Protein AF-A0A6N8AQ03-F1 (afdb_monomer)

Solvent-accessible surface area (backbone atoms only — not comparable to full-atom values): 11234 Å² total; per-residue (Å²): 142,76,75,70,61,64,56,52,57,50,51,53,49,54,55,54,59,72,69,53,71,72,88,75,61,75,57,69,67,59,53,50,53,51,51,53,56,61,75,54,58,80,73,76,74,78,80,76,86,70,88,82,83,80,88,80,78,96,75,85,86,90,82,94,86,88,87,86,83,72,89,84,82,79,84,90,80,90,76,80,73,66,59,76,70,56,54,51,55,52,48,54,56,47,24,55,52,45,45,52,50,52,52,52,50,51,50,55,49,52,55,59,50,71,75,49,72,68,90,57,45,50,75,85,49,48,65,62,50,48,52,44,53,52,48,45,52,51,45,52,54,46,34,72,76,39,34,83,50,67,64,49,58,57,50,42,52,50,46,54,52,51,46,54,50,54,51,49,52,30,24,53,73,67,68,63,75,130

Radius of gyration: 24.29 Å; Cα contacts (8 Å, |Δi|>4): 61; chains: 1; bounding box: 54×65×57 Å

Mean predicted aligned error: 19.31 Å

Structure (mmCIF, N/CA/C/O backbone):
data_AF-A0A6N8AQ03-F1
#
_entry.id   AF-A0A6N8AQ03-F1
#
loop_
_atom_site.group_PDB
_atom_site.id
_atom_site.type_symbol
_atom_site.label_atom_id
_atom_site.label_alt_id
_atom_site.label_comp_id
_atom_site.label_asym_id
_atom_site.label_entity_id
_atom_site.label_seq_id
_atom_site.pdbx_PDB_ins_code
_atom_site.Cartn_x
_atom_site.Cartn_y
_atom_site.Cartn_z
_atom_site.occupancy
_atom_site.B_iso_or_equiv
_atom_site.auth_seq_id
_atom_site.auth_comp_id
_atom_site.auth_asym_id
_atom_site.auth_atom_id
_atom_site.pdbx_PDB_model_num
ATOM 1 N N . MET A 1 1 ? 12.086 33.346 -7.124 1.00 45.97 1 MET A N 1
ATOM 2 C CA . MET A 1 1 ? 12.809 33.251 -8.409 1.00 45.97 1 MET A CA 1
ATOM 3 C C . MET A 1 1 ? 13.043 31.767 -8.717 1.00 45.97 1 MET A C 1
ATOM 5 O O . MET A 1 1 ? 14.128 31.290 -8.454 1.00 45.97 1 MET A O 1
ATOM 9 N N . ASN A 1 2 ? 12.015 31.007 -9.126 1.00 50.28 2 ASN A N 1
ATOM 10 C CA . ASN A 1 2 ? 12.145 29.570 -9.474 1.00 50.28 2 ASN A CA 1
ATOM 11 C C . ASN A 1 2 ? 11.056 29.070 -10.455 1.00 50.28 2 ASN A C 1
ATOM 13 O O . ASN A 1 2 ? 10.931 27.876 -10.678 1.00 50.28 2 ASN A O 1
ATOM 17 N N . GLU A 1 3 ? 10.260 29.964 -11.049 1.00 55.06 3 GLU A N 1
ATOM 18 C CA . GLU A 1 3 ? 9.141 29.583 -11.933 1.00 55.06 3 GLU A CA 1
ATOM 19 C C . GLU A 1 3 ? 9.586 29.258 -13.372 1.00 55.06 3 GLU A C 1
ATOM 21 O O . GLU A 1 3 ? 8.833 28.652 -14.117 1.00 55.06 3 GLU A O 1
ATOM 26 N N . HIS A 1 4 ? 10.818 29.607 -13.763 1.00 59.78 4 HIS A N 1
ATOM 27 C CA . HIS A 1 4 ? 11.282 29.484 -15.154 1.00 59.78 4 HIS A CA 1
ATOM 28 C C . HIS A 1 4 ? 11.791 28.079 -15.537 1.00 59.78 4 HIS A C 1
ATOM 30 O O . HIS A 1 4 ? 11.914 27.791 -16.725 1.00 59.78 4 HIS A O 1
ATOM 36 N N . ASP A 1 5 ? 12.088 27.217 -14.559 1.00 60.34 5 ASP A N 1
ATOM 37 C CA . ASP A 1 5 ? 12.657 25.874 -14.786 1.00 60.34 5 ASP A CA 1
ATOM 38 C C . ASP A 1 5 ? 11.574 24.870 -15.229 1.00 60.34 5 ASP A C 1
ATOM 40 O O . ASP A 1 5 ? 11.757 24.092 -16.161 1.00 60.34 5 ASP A O 1
ATOM 44 N N . SER A 1 6 ? 10.377 24.972 -14.638 1.00 64.06 6 SER A N 1
ATOM 45 C CA . SER A 1 6 ? 9.244 24.086 -14.939 1.00 64.06 6 SER A CA 1
ATOM 46 C C . SER A 1 6 ? 8.674 24.277 -16.349 1.00 64.06 6 SER A C 1
ATOM 48 O O . SER A 1 6 ? 8.201 23.311 -16.951 1.00 64.06 6 SER A O 1
ATOM 50 N N . ASP A 1 7 ? 8.737 25.499 -16.885 1.00 69.12 7 ASP A N 1
ATOM 51 C CA . ASP A 1 7 ? 8.277 25.798 -18.246 1.00 69.12 7 ASP A CA 1
ATOM 52 C C . ASP A 1 7 ? 9.213 25.186 -19.303 1.00 69.12 7 ASP A C 1
ATOM 54 O O . ASP A 1 7 ? 8.743 24.628 -20.296 1.00 69.12 7 ASP A O 1
ATOM 58 N N . HIS A 1 8 ? 10.529 25.197 -19.057 1.00 72.81 8 HIS A N 1
ATOM 59 C CA . HIS A 1 8 ? 11.513 24.609 -19.974 1.00 72.81 8 HIS A CA 1
ATOM 60 C C . HIS A 1 8 ? 11.379 23.081 -20.042 1.00 72.81 8 HIS A C 1
ATOM 62 O O . HIS A 1 8 ? 11.370 22.509 -21.134 1.00 72.81 8 HIS A O 1
ATOM 68 N N . ASP A 1 9 ? 11.173 22.423 -18.898 1.00 72.69 9 ASP A N 1
ATOM 69 C CA . ASP A 1 9 ? 10.922 20.979 -18.839 1.00 72.69 9 ASP A CA 1
ATOM 70 C C . ASP A 1 9 ? 9.642 20.577 -19.591 1.00 72.69 9 ASP A C 1
ATOM 72 O O . ASP A 1 9 ? 9.589 19.530 -20.251 1.00 72.69 9 ASP A O 1
ATOM 76 N N . HIS A 1 10 ? 8.595 21.407 -19.509 1.00 76.94 10 HIS A N 1
ATOM 77 C CA . HIS A 1 10 ? 7.338 21.169 -20.214 1.00 76.94 10 HIS A CA 1
ATOM 78 C C . HIS A 1 10 ? 7.508 21.273 -21.735 1.00 76.94 10 HIS A C 1
ATOM 80 O O . HIS A 1 10 ? 7.022 20.409 -22.477 1.00 76.94 10 HIS A O 1
ATOM 86 N N . ASP A 1 11 ? 8.237 22.286 -22.203 1.00 84.62 11 ASP A N 1
ATOM 87 C CA . ASP A 1 11 ? 8.499 22.509 -23.624 1.00 84.62 11 ASP A CA 1
ATOM 88 C C . ASP A 1 11 ? 9.396 21.423 -24.233 1.00 84.62 11 ASP A C 1
ATOM 90 O O . ASP A 1 11 ? 9.108 20.908 -25.325 1.00 84.62 11 ASP A O 1
ATOM 94 N N . ASP A 1 12 ? 10.428 20.994 -23.506 1.00 84.62 12 ASP A N 1
ATOM 95 C CA . ASP A 1 12 ? 11.309 19.901 -23.918 1.00 84.62 12 ASP A CA 1
ATOM 96 C C . ASP A 1 12 ? 10.561 18.565 -23.986 1.00 84.62 12 ASP A C 1
ATOM 98 O O . ASP A 1 12 ? 10.721 17.786 -24.939 1.00 84.62 12 ASP A O 1
ATOM 102 N N . LEU A 1 13 ? 9.666 18.314 -23.026 1.00 79.50 13 LEU A N 1
ATOM 103 C CA . LEU A 1 13 ? 8.779 17.156 -23.043 1.00 79.50 13 LEU A CA 1
ATOM 104 C C . LEU A 1 13 ? 7.827 17.201 -24.247 1.00 79.50 13 LEU A C 1
ATOM 106 O O . LEU A 1 13 ? 7.688 16.206 -24.966 1.00 79.50 13 LEU A O 1
ATOM 110 N N . ALA A 1 14 ? 7.211 18.351 -24.524 1.00 86.25 14 ALA A N 1
ATOM 111 C CA . ALA A 1 14 ? 6.324 18.533 -25.669 1.00 86.25 14 ALA A CA 1
ATOM 112 C C . ALA A 1 14 ? 7.063 18.356 -27.009 1.00 86.25 14 ALA A C 1
ATOM 114 O O . ALA A 1 14 ? 6.521 17.795 -27.971 1.00 86.25 14 ALA A O 1
ATOM 115 N N . ALA A 1 15 ? 8.321 18.791 -27.096 1.00 87.94 15 ALA A N 1
ATOM 116 C CA . ALA A 1 15 ? 9.179 18.553 -28.253 1.00 87.94 15 ALA A CA 1
ATOM 117 C C . ALA A 1 15 ? 9.522 17.062 -28.418 1.00 87.94 15 ALA A C 1
ATOM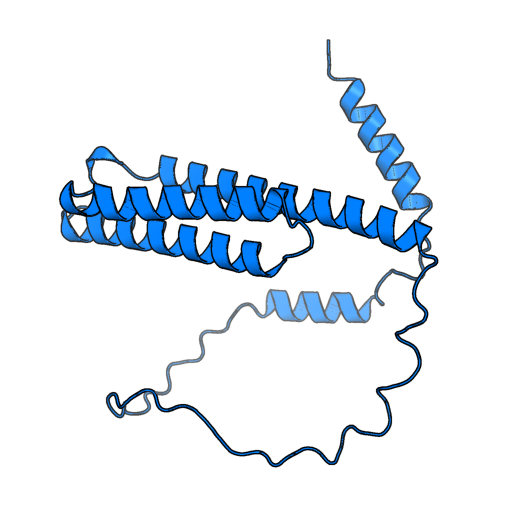 119 O O . ALA A 1 15 ? 9.489 16.537 -29.535 1.00 87.94 15 ALA A O 1
ATOM 120 N N . ARG A 1 16 ? 9.794 16.351 -27.315 1.00 82.00 16 ARG A N 1
ATOM 121 C CA . ARG A 1 16 ? 10.065 14.904 -27.305 1.00 82.00 16 ARG A CA 1
ATOM 122 C C . ARG A 1 16 ? 8.848 14.093 -27.753 1.00 82.00 16 ARG A C 1
ATOM 124 O O . ARG A 1 16 ? 8.998 13.174 -28.557 1.00 82.00 16 ARG A O 1
ATOM 131 N N . LEU A 1 17 ? 7.654 14.452 -27.278 1.00 83.75 17 LEU A N 1
ATOM 132 C CA . LEU A 1 17 ? 6.395 13.794 -27.641 1.00 83.75 17 LEU A CA 1
ATOM 133 C C . LEU A 1 17 ? 6.060 13.976 -29.125 1.00 83.75 17 LEU A C 1
ATOM 135 O O . LEU A 1 17 ? 5.659 13.015 -29.776 1.00 83.75 17 LEU A O 1
ATOM 139 N N . ARG A 1 18 ? 6.310 15.164 -29.694 1.00 80.81 18 ARG A N 1
ATOM 140 C CA . ARG A 1 18 ? 6.119 15.427 -31.134 1.00 80.81 18 ARG A CA 1
ATOM 141 C C . ARG A 1 18 ? 7.045 14.618 -32.046 1.00 80.81 18 ARG A C 1
ATOM 143 O O . ARG A 1 18 ? 6.735 14.452 -33.220 1.00 80.81 18 ARG A O 1
ATOM 150 N N . ARG A 1 19 ? 8.170 14.115 -31.528 1.00 82.31 19 ARG A N 1
ATOM 151 C CA . ARG A 1 19 ? 9.109 13.257 -32.273 1.00 82.31 19 ARG A CA 1
ATOM 152 C C . ARG A 1 19 ? 8.768 11.767 -32.195 1.00 82.31 19 ARG A C 1
ATOM 154 O O . ARG A 1 19 ? 9.428 10.973 -32.865 1.00 82.31 19 ARG A O 1
ATOM 161 N N . LEU A 1 20 ? 7.786 11.364 -31.383 1.00 82.62 20 LEU A N 1
ATOM 162 C CA . LEU A 1 20 ? 7.349 9.971 -31.343 1.00 82.62 20 LEU A CA 1
ATOM 163 C C . LEU A 1 20 ? 6.588 9.616 -32.633 1.00 82.62 20 LEU A C 1
ATOM 165 O O . LEU A 1 20 ? 5.784 10.414 -33.111 1.00 82.62 20 LEU A O 1
ATOM 169 N N . PRO A 1 21 ? 6.808 8.418 -33.198 1.00 71.75 21 PRO A N 1
ATOM 170 C CA . PRO A 1 21 ? 6.123 7.990 -34.409 1.00 71.75 21 PRO A CA 1
ATOM 171 C C . PRO A 1 21 ? 4.617 7.820 -34.168 1.00 71.75 21 PRO A C 1
ATOM 173 O O . PRO A 1 21 ? 4.192 7.127 -33.239 1.00 71.75 21 PRO A O 1
ATOM 176 N N . SER A 1 22 ? 3.815 8.408 -35.057 1.00 64.25 22 SER A N 1
ATOM 177 C CA . SER A 1 22 ? 2.344 8.391 -35.016 1.00 64.25 22 SER A CA 1
ATOM 178 C C . SER A 1 22 ? 1.724 7.001 -35.215 1.00 64.25 22 SER A C 1
ATOM 180 O O . SER A 1 22 ? 0.532 6.816 -34.988 1.00 64.25 22 SER A O 1
ATOM 182 N N . GLU A 1 23 ? 2.519 5.996 -35.587 1.00 61.28 23 GLU A N 1
ATOM 183 C CA . GLU A 1 23 ? 2.086 4.600 -35.779 1.00 61.28 23 GLU A CA 1
ATOM 184 C C . GLU A 1 23 ? 1.668 3.894 -34.477 1.00 61.28 23 GLU A C 1
ATOM 186 O O . GLU A 1 23 ? 1.171 2.771 -34.510 1.00 61.28 23 GLU A O 1
ATOM 191 N N . ARG A 1 24 ? 1.832 4.549 -33.321 1.00 60.47 24 ARG A N 1
ATOM 192 C CA . ARG A 1 24 ? 1.347 4.068 -32.017 1.00 60.47 24 ARG A CA 1
ATOM 193 C C . ARG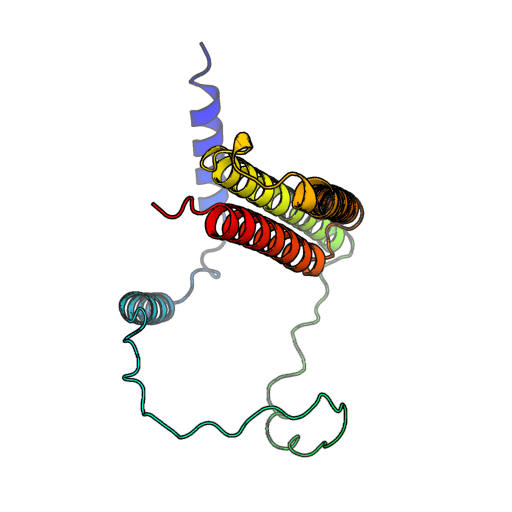 A 1 24 ? 0.058 4.735 -31.546 1.00 60.47 24 ARG A C 1
ATOM 195 O O . ARG A 1 24 ? -0.313 4.562 -30.387 1.00 60.47 24 ARG A O 1
ATOM 202 N N . VAL A 1 25 ? -0.623 5.502 -32.397 1.00 70.00 25 VAL A N 1
ATOM 203 C CA . VAL A 1 25 ? -1.935 6.050 -32.045 1.00 70.00 25 VAL A CA 1
ATOM 204 C C . VAL A 1 25 ? -2.991 4.967 -32.296 1.00 70.00 25 VAL A C 1
ATOM 206 O O . VAL A 1 25 ? -3.125 4.505 -33.431 1.00 70.00 25 VAL A O 1
ATOM 209 N N . PRO A 1 26 ? -3.740 4.524 -31.267 1.00 73.56 26 PRO A N 1
ATOM 210 C CA . PRO A 1 26 ? -4.826 3.579 -31.473 1.00 73.56 26 PRO A CA 1
ATOM 211 C C . PRO A 1 26 ? -5.857 4.180 -32.438 1.00 73.56 26 PRO A C 1
ATOM 213 O O . PRO A 1 26 ? -6.118 5.385 -32.369 1.00 73.56 26 PRO A O 1
ATOM 216 N N . PRO A 1 27 ? -6.482 3.375 -33.313 1.00 82.50 27 PRO A N 1
ATOM 217 C CA . PRO A 1 27 ? -7.507 3.878 -34.219 1.00 82.50 27 PRO A CA 1
ATOM 218 C C . PRO A 1 27 ? -8.643 4.539 -33.427 1.00 82.50 27 PRO A C 1
ATOM 220 O O . PRO A 1 27 ? -8.997 4.079 -32.341 1.00 82.50 27 PRO A O 1
ATOM 223 N N . ALA A 1 28 ? -9.253 5.592 -33.980 1.00 77.12 28 ALA A N 1
ATOM 224 C CA . ALA A 1 28 ? -10.314 6.356 -33.310 1.00 77.12 28 ALA A CA 1
ATOM 225 C C . ALA A 1 28 ? -11.465 5.468 -32.789 1.00 77.12 28 ALA A C 1
ATOM 227 O O . ALA A 1 28 ? -12.014 5.719 -31.718 1.00 77.12 28 ALA A O 1
ATOM 228 N N . ALA A 1 29 ? -11.769 4.374 -33.496 1.00 82.44 29 ALA A N 1
ATOM 229 C CA . ALA A 1 29 ? -12.758 3.380 -33.084 1.00 82.44 29 ALA A CA 1
ATOM 230 C C . ALA A 1 29 ? -12.413 2.674 -31.754 1.00 82.44 29 ALA A C 1
ATOM 232 O O . ALA A 1 29 ? -13.311 2.371 -30.970 1.00 82.44 29 ALA A O 1
ATOM 233 N N . ALA A 1 30 ? -11.128 2.443 -31.460 1.00 83.94 30 ALA A N 1
ATOM 234 C CA . ALA A 1 30 ? -10.700 1.859 -30.187 1.00 83.94 30 ALA A CA 1
ATOM 235 C C . ALA A 1 30 ? -10.985 2.815 -29.020 1.00 83.94 30 ALA A C 1
ATOM 237 O O . ALA A 1 30 ? -11.490 2.394 -27.980 1.00 83.94 30 ALA A O 1
ATOM 238 N N . TRP A 1 31 ? -10.746 4.114 -29.221 1.00 80.88 31 TRP A N 1
ATOM 239 C CA . TRP A 1 31 ? -11.078 5.141 -28.234 1.00 80.88 31 TRP A CA 1
ATOM 240 C C . TRP A 1 31 ? -12.582 5.290 -28.025 1.00 80.88 31 TRP A C 1
ATOM 242 O O . TRP A 1 31 ? -13.024 5.387 -26.885 1.00 80.88 31 TRP A O 1
ATOM 252 N N . GLN A 1 32 ? -13.379 5.232 -29.093 1.00 86.25 32 GLN A N 1
ATOM 253 C CA . GLN A 1 32 ? -14.841 5.256 -28.992 1.00 86.25 32 GLN A CA 1
ATOM 254 C C . GLN A 1 32 ? -15.386 4.048 -28.223 1.00 86.25 32 GLN A C 1
ATOM 256 O O . GLN A 1 32 ? -16.269 4.207 -27.383 1.00 86.25 32 GLN A O 1
ATOM 261 N N . HIS A 1 33 ? -14.833 2.853 -28.450 1.00 82.00 33 HIS A N 1
ATOM 262 C CA . HIS A 1 33 ? -15.221 1.654 -27.710 1.00 82.00 33 HIS A CA 1
ATOM 263 C C . HIS A 1 33 ? -14.913 1.786 -26.211 1.00 82.00 33 HIS A C 1
ATOM 265 O O . HIS A 1 33 ? -15.753 1.461 -25.375 1.00 82.00 33 HIS A O 1
ATOM 271 N N . ILE A 1 34 ? -13.729 2.297 -25.859 1.00 80.06 34 ILE A N 1
ATOM 272 C CA . ILE A 1 34 ? -13.343 2.535 -24.461 1.00 80.06 34 ILE A CA 1
ATOM 273 C C . ILE A 1 34 ? -14.235 3.613 -23.833 1.00 80.06 34 ILE A C 1
ATOM 275 O O . ILE A 1 34 ? -14.730 3.418 -22.726 1.00 80.06 34 ILE A O 1
ATOM 279 N N . ALA A 1 35 ? -14.500 4.714 -24.540 1.00 83.25 35 ALA A N 1
ATOM 280 C CA . ALA A 1 35 ? -15.382 5.777 -24.065 1.00 83.25 35 ALA A CA 1
ATOM 281 C C . ALA A 1 35 ? -16.806 5.263 -23.802 1.00 83.25 35 ALA A C 1
ATOM 283 O O . ALA A 1 35 ? -17.373 5.555 -22.752 1.00 83.25 35 ALA A O 1
ATOM 284 N N . ALA A 1 36 ? -17.348 4.435 -24.701 1.00 82.38 36 ALA A N 1
ATOM 285 C CA . ALA A 1 36 ? -18.647 3.793 -24.516 1.00 82.38 36 ALA A CA 1
ATOM 286 C C . ALA A 1 36 ? -18.663 2.885 -23.275 1.00 82.38 36 ALA A C 1
ATOM 288 O O . ALA A 1 36 ? -19.584 2.965 -22.467 1.00 82.38 36 ALA A O 1
ATOM 289 N N . ARG A 1 37 ? -17.608 2.085 -23.068 1.00 71.19 37 ARG A N 1
ATOM 290 C CA . ARG A 1 37 ? -17.458 1.212 -21.891 1.00 71.19 37 ARG A CA 1
ATOM 291 C C . ARG A 1 37 ? -17.313 1.973 -20.575 1.00 71.19 37 ARG A C 1
ATOM 293 O O . ARG A 1 37 ? -17.790 1.496 -19.551 1.00 71.19 37 ARG A O 1
ATOM 300 N N . LEU A 1 38 ? -16.653 3.130 -20.589 1.00 71.94 38 LEU A N 1
ATOM 301 C CA . LEU A 1 38 ? -16.500 3.986 -19.410 1.00 71.94 38 LEU A CA 1
ATOM 302 C C . LEU A 1 38 ? -17.807 4.704 -19.059 1.00 71.94 38 LEU A C 1
ATOM 304 O O . LEU A 1 38 ? -18.133 4.830 -17.882 1.00 71.94 38 LEU A O 1
ATOM 308 N N . HIS A 1 39 ? -18.575 5.129 -20.065 1.00 70.94 39 HIS A N 1
ATOM 309 C CA . HIS A 1 39 ? -19.915 5.684 -19.856 1.00 70.94 39 HIS A CA 1
ATOM 310 C C . HIS A 1 39 ? -20.927 4.615 -19.407 1.00 70.94 39 HIS A C 1
ATOM 312 O O . HIS A 1 39 ? -21.905 4.926 -18.735 1.00 70.94 39 HIS A O 1
ATOM 318 N N . GLU A 1 40 ? -20.663 3.345 -19.718 1.00 63.06 40 GLU A N 1
ATOM 319 C CA . GLU A 1 40 ? -21.393 2.177 -19.214 1.00 63.06 40 GLU A CA 1
ATOM 320 C C . GLU A 1 40 ? -21.010 1.751 -17.780 1.00 63.06 40 GLU A C 1
ATOM 322 O O . GLU A 1 40 ? -21.279 0.608 -17.399 1.00 63.06 40 GLU A O 1
ATOM 327 N N . ALA A 1 41 ? -20.421 2.638 -16.964 1.00 50.06 41 ALA A N 1
ATOM 328 C CA . ALA A 1 41 ? -20.188 2.397 -15.536 1.00 50.06 41 ALA A CA 1
ATOM 329 C C . ALA A 1 41 ? -21.383 1.679 -14.858 1.00 50.06 41 ALA A C 1
ATOM 331 O O . ALA A 1 41 ? -22.541 1.875 -15.240 1.00 50.06 41 ALA A O 1
ATOM 332 N N . PRO A 1 42 ? -21.097 0.786 -13.894 1.00 48.72 42 PRO A N 1
ATOM 333 C CA . PRO A 1 42 ? -21.818 -0.463 -13.696 1.00 48.72 42 PRO A CA 1
ATOM 334 C C . PRO A 1 42 ? -23.304 -0.220 -13.462 1.00 48.72 42 PRO A C 1
ATOM 336 O O . PRO A 1 42 ? -23.700 0.246 -12.398 1.00 48.72 42 PRO A O 1
ATOM 339 N N . ARG A 1 43 ? -24.149 -0.602 -14.425 1.00 45.69 43 ARG A N 1
ATOM 340 C CA . ARG A 1 43 ? -25.548 -0.866 -14.092 1.00 45.69 43 ARG A CA 1
ATOM 341 C C . ARG A 1 43 ? -25.529 -1.998 -13.082 1.00 45.69 43 ARG A C 1
ATOM 343 O O . ARG A 1 43 ? -25.176 -3.130 -13.425 1.00 45.69 43 ARG A O 1
ATOM 350 N N . GLU A 1 44 ? -25.844 -1.652 -11.840 1.00 48.47 44 GLU A N 1
ATOM 351 C CA . GLU A 1 44 ? -26.217 -2.580 -10.791 1.00 48.47 44 GLU A CA 1
ATOM 352 C C . GLU A 1 44 ? -27.107 -3.645 -11.424 1.00 48.47 44 GLU A C 1
ATOM 354 O O . GLU A 1 44 ? -28.226 -3.378 -11.864 1.00 48.47 44 GLU A O 1
ATOM 359 N N . ARG A 1 45 ? -26.562 -4.855 -11.574 1.00 40.94 45 ARG A N 1
ATOM 360 C CA . ARG A 1 45 ? -27.387 -6.002 -11.925 1.00 40.94 45 ARG A CA 1
ATOM 361 C C . ARG A 1 45 ? -28.401 -6.116 -10.793 1.00 40.94 45 ARG A C 1
ATOM 363 O O . ARG A 1 45 ? -27.957 -6.302 -9.657 1.00 40.94 45 ARG A O 1
ATOM 370 N N . PRO A 1 46 ? -29.715 -6.022 -11.053 1.00 40.75 46 PRO A N 1
ATOM 371 C CA . PRO A 1 46 ? -30.685 -6.315 -10.020 1.00 40.75 46 PRO A CA 1
ATOM 372 C C . PRO A 1 46 ? -30.394 -7.723 -9.509 1.00 40.75 46 PRO A C 1
ATOM 374 O O . PRO A 1 46 ? -30.209 -8.665 -10.288 1.00 40.75 46 PRO A O 1
ATOM 377 N N . ALA A 1 47 ? -30.261 -7.824 -8.190 1.00 45.38 47 ALA A N 1
ATOM 378 C CA . ALA A 1 47 ? -29.995 -9.057 -7.483 1.00 45.38 47 ALA A CA 1
ATOM 379 C C . ALA A 1 47 ? -31.119 -10.056 -7.779 1.00 45.38 47 ALA A C 1
ATOM 381 O O . ALA A 1 47 ? -32.170 -10.047 -7.142 1.00 45.38 47 ALA A O 1
ATOM 382 N N . ALA A 1 48 ? -30.896 -10.939 -8.752 1.00 49.28 48 ALA A N 1
ATOM 383 C CA . ALA A 1 48 ? -31.647 -12.174 -8.846 1.00 49.28 48 ALA A CA 1
ATOM 384 C C . ALA A 1 48 ? -31.309 -12.982 -7.587 1.00 49.28 48 ALA A C 1
ATOM 386 O O . ALA A 1 48 ? -30.201 -13.499 -7.439 1.00 49.28 48 ALA A O 1
ATOM 387 N N . VAL A 1 49 ? -32.251 -13.016 -6.644 1.00 51.53 49 VAL A N 1
ATOM 388 C CA . VAL A 1 49 ? -32.174 -13.813 -5.420 1.00 51.53 49 VAL A CA 1
ATOM 389 C C . VAL A 1 49 ? -32.159 -15.285 -5.820 1.00 51.53 49 VAL A C 1
ATOM 391 O O . VAL A 1 49 ? -33.193 -15.920 -5.990 1.00 51.53 49 VAL A O 1
ATOM 394 N N . THR A 1 50 ? -30.964 -15.838 -5.991 1.00 52.00 50 THR A N 1
ATOM 395 C CA . THR A 1 50 ? -30.750 -17.284 -6.034 1.00 52.00 50 THR A CA 1
ATOM 396 C C . THR A 1 50 ? -30.428 -17.768 -4.619 1.00 52.00 50 THR A C 1
ATOM 398 O O . THR A 1 50 ? -29.564 -17.171 -3.966 1.00 52.00 50 THR A O 1
ATOM 401 N N . PRO A 1 51 ? -31.080 -18.828 -4.109 1.00 43.56 51 PRO A N 1
ATOM 402 C CA . PRO A 1 51 ? -30.834 -19.317 -2.758 1.00 43.56 51 PRO A CA 1
ATOM 403 C C . PRO A 1 51 ? -29.387 -19.806 -2.596 1.00 43.56 51 PRO A C 1
ATOM 405 O O . PRO A 1 51 ? -28.849 -20.534 -3.426 1.00 43.56 51 PRO A O 1
ATOM 408 N N . ARG A 1 52 ? -28.762 -19.389 -1.490 1.00 48.19 52 ARG A N 1
ATOM 409 C CA . ARG A 1 52 ? -27.404 -19.749 -1.054 1.00 48.19 52 ARG A CA 1
ATOM 410 C C . ARG A 1 52 ? -27.318 -21.231 -0.656 1.00 48.19 52 ARG A C 1
ATOM 412 O O . ARG A 1 52 ? -27.967 -21.606 0.321 1.00 48.19 52 ARG A O 1
ATOM 419 N N . PRO A 1 53 ? -26.400 -22.030 -1.225 1.00 44.78 53 PRO A N 1
ATOM 420 C CA . PRO A 1 53 ? -25.859 -23.181 -0.520 1.00 44.78 53 PRO A CA 1
ATOM 421 C C . PRO A 1 53 ? -24.616 -22.775 0.289 1.00 44.78 53 PRO A C 1
ATOM 423 O O . PRO A 1 53 ? -23.699 -22.099 -0.180 1.00 44.78 53 PRO A O 1
ATOM 426 N N . ARG A 1 54 ? -24.624 -23.167 1.565 1.00 48.94 54 ARG A N 1
ATOM 427 C CA . ARG A 1 54 ? -23.570 -22.931 2.557 1.00 48.94 54 ARG A CA 1
ATOM 428 C C . ARG A 1 54 ? -22.256 -23.637 2.188 1.00 48.94 54 ARG A C 1
ATOM 430 O O . ARG A 1 54 ? -22.251 -24.806 1.828 1.00 48.94 54 ARG A O 1
ATOM 437 N N . ARG A 1 55 ? -21.154 -22.907 2.407 1.00 53.03 55 ARG A N 1
ATOM 438 C CA . ARG A 1 55 ? -19.786 -23.339 2.767 1.00 53.03 55 ARG A CA 1
ATOM 439 C C . ARG A 1 55 ? -19.474 -24.836 2.607 1.00 53.03 55 ARG A C 1
ATOM 441 O O . ARG A 1 55 ? -19.831 -25.618 3.486 1.00 53.03 55 ARG A O 1
ATOM 448 N N . ARG A 1 56 ? -18.591 -25.197 1.667 1.00 46.44 56 ARG A N 1
ATOM 449 C CA . ARG A 1 56 ? -17.668 -26.319 1.903 1.00 46.44 56 ARG A CA 1
ATOM 450 C C . ARG A 1 56 ? -16.397 -26.250 1.046 1.00 46.44 56 ARG A C 1
ATOM 452 O O . ARG A 1 56 ? -16.419 -26.566 -0.128 1.00 46.44 56 ARG A O 1
ATOM 459 N N . ARG A 1 57 ? -15.314 -25.886 1.741 1.00 44.12 57 ARG A N 1
ATOM 460 C CA . ARG A 1 57 ? -13.956 -26.458 1.698 1.00 44.12 57 ARG A CA 1
ATOM 461 C C . ARG A 1 57 ? -13.166 -26.360 0.388 1.00 44.12 57 ARG A C 1
ATOM 463 O O . ARG A 1 57 ? -13.462 -27.008 -0.605 1.00 44.12 57 ARG A O 1
ATOM 470 N N . TRP A 1 58 ? -12.065 -25.615 0.505 1.00 47.28 58 TRP A N 1
ATOM 471 C CA . TRP A 1 58 ? -10.830 -25.785 -0.248 1.00 47.28 58 TRP A CA 1
ATOM 472 C C . TRP A 1 58 ? -10.551 -27.258 -0.540 1.00 47.28 58 TRP A C 1
ATOM 474 O O . TRP A 1 58 ? -10.320 -28.031 0.387 1.00 47.28 58 TRP A O 1
ATOM 484 N N . THR A 1 59 ? -10.527 -27.619 -1.815 1.00 47.06 59 THR A N 1
ATOM 485 C CA . THR A 1 59 ? -9.701 -28.722 -2.300 1.00 47.06 59 THR A CA 1
ATOM 486 C C . THR A 1 59 ? -9.196 -28.362 -3.684 1.00 47.06 59 THR A C 1
ATOM 488 O O . THR A 1 59 ? -9.928 -27.879 -4.545 1.00 47.06 59 THR A O 1
ATOM 491 N N . SER A 1 60 ? -7.892 -28.513 -3.809 1.00 47.72 60 SER A N 1
ATOM 492 C CA . SER A 1 60 ? -7.081 -28.258 -4.977 1.00 47.72 60 SER A CA 1
ATOM 493 C C . SER A 1 60 ? -7.237 -29.379 -6.017 1.00 47.72 60 SER A C 1
ATOM 495 O O . SER A 1 60 ? -7.491 -30.522 -5.653 1.00 47.72 60 SER A O 1
ATOM 497 N N . VAL A 1 61 ? -6.908 -29.036 -7.268 1.00 48.19 61 VAL A N 1
ATOM 498 C CA . VAL A 1 61 ? -6.387 -29.908 -8.346 1.00 48.19 61 VAL A CA 1
ATOM 499 C C . VAL A 1 61 ? -7.383 -30.681 -9.241 1.00 48.19 61 VAL A C 1
ATOM 501 O O . VAL A 1 61 ? -8.268 -31.389 -8.783 1.00 48.19 61 VAL A O 1
ATOM 504 N N . ALA A 1 62 ? -7.058 -30.589 -10.544 1.00 45.00 62 ALA A N 1
ATOM 505 C CA . ALA A 1 62 ? -7.338 -31.472 -11.689 1.00 45.00 62 ALA A CA 1
ATOM 506 C C . ALA A 1 62 ? -8.674 -31.360 -12.448 1.00 45.00 62 ALA A C 1
ATOM 508 O O . ALA A 1 62 ? -9.705 -31.837 -11.994 1.00 45.00 62 ALA A O 1
ATOM 509 N N . ALA A 1 63 ? -8.581 -30.828 -13.678 1.00 43.12 63 ALA A N 1
ATOM 510 C CA . ALA A 1 63 ? -8.980 -31.479 -14.946 1.00 43.12 63 ALA A CA 1
ATOM 511 C C . ALA A 1 63 ? -8.939 -30.424 -16.080 1.00 43.12 63 ALA A C 1
ATOM 513 O O . ALA A 1 63 ? -9.854 -29.629 -16.245 1.00 43.12 63 ALA A O 1
ATOM 514 N N . ALA A 1 64 ? -7.794 -30.179 -16.722 1.00 43.53 64 ALA A N 1
ATOM 515 C CA . ALA A 1 64 ? -7.464 -30.704 -18.055 1.00 43.53 64 ALA A CA 1
ATOM 516 C C . ALA A 1 64 ? -8.668 -31.175 -18.904 1.00 43.53 64 ALA A C 1
ATOM 518 O O . ALA A 1 64 ? -9.116 -32.299 -18.719 1.00 43.53 64 ALA A O 1
ATOM 519 N N . ALA A 1 65 ? -9.133 -30.331 -19.841 1.00 42.31 65 ALA A N 1
ATOM 520 C CA . ALA A 1 65 ? -9.559 -30.688 -21.211 1.00 42.31 65 ALA A CA 1
ATOM 521 C C . ALA A 1 65 ? -10.357 -29.540 -21.871 1.00 42.31 65 ALA A C 1
ATOM 523 O O . ALA A 1 65 ? -11.572 -29.481 -21.730 1.00 42.31 65 ALA A O 1
ATOM 524 N N . ALA A 1 66 ? -9.681 -28.642 -22.600 1.00 40.50 66 ALA A N 1
ATOM 525 C CA . ALA A 1 66 ? -10.247 -27.870 -23.725 1.00 40.50 66 ALA A CA 1
ATOM 526 C C . ALA A 1 66 ? -9.143 -27.038 -24.414 1.00 40.50 66 ALA A C 1
ATOM 528 O O . ALA A 1 66 ? -9.201 -25.813 -24.482 1.00 40.50 66 ALA A O 1
ATOM 529 N N . VAL A 1 67 ? -8.092 -27.702 -24.903 1.00 46.56 67 VAL A N 1
ATOM 530 C CA . VAL A 1 67 ? -7.080 -27.103 -25.788 1.00 46.56 67 VAL A CA 1
ATOM 531 C C . VAL A 1 67 ? -7.191 -27.818 -27.129 1.00 46.56 67 VAL A C 1
ATOM 533 O O . VAL A 1 67 ? -6.632 -28.897 -27.280 1.00 46.56 67 VAL A O 1
ATOM 536 N N . ALA A 1 68 ? -7.952 -27.263 -28.078 1.00 44.34 68 ALA A N 1
ATOM 537 C CA . ALA A 1 68 ? -7.957 -27.764 -29.462 1.00 44.34 68 ALA A CA 1
ATOM 538 C C . ALA A 1 68 ? -8.444 -26.768 -30.542 1.00 44.34 68 ALA A C 1
ATOM 540 O O . ALA A 1 68 ? -8.680 -27.195 -31.665 1.00 44.34 68 ALA A O 1
ATOM 541 N N . ALA A 1 69 ? -8.593 -25.460 -30.269 1.00 42.88 69 ALA A N 1
ATOM 542 C CA . ALA A 1 69 ? -9.114 -24.523 -31.289 1.00 42.88 69 ALA A CA 1
ATOM 543 C C . ALA A 1 69 ? -8.400 -23.158 -31.413 1.00 42.88 69 ALA A C 1
ATOM 545 O O . ALA A 1 69 ? -8.865 -22.299 -32.151 1.00 42.88 69 ALA A O 1
ATOM 546 N N . LEU A 1 70 ? -7.256 -22.938 -30.752 1.00 46.22 70 LEU A N 1
ATOM 547 C CA . LEU A 1 70 ? -6.503 -21.665 -30.836 1.00 46.22 70 LEU A CA 1
ATOM 548 C C . LEU A 1 70 ? -5.087 -21.812 -31.426 1.00 46.22 70 LEU A C 1
ATOM 550 O O . LEU A 1 70 ? -4.298 -20.871 -31.412 1.00 46.22 70 LEU A O 1
ATOM 554 N N . ALA A 1 71 ? -4.762 -22.980 -31.983 1.00 46.75 71 ALA A N 1
ATOM 555 C CA . ALA A 1 71 ? -3.403 -23.350 -32.383 1.00 46.75 71 ALA A CA 1
ATOM 556 C C . ALA A 1 71 ? -2.953 -22.869 -33.781 1.00 46.75 71 ALA A C 1
ATOM 558 O O . ALA A 1 71 ? -1.927 -23.337 -34.260 1.00 46.75 71 ALA A O 1
ATOM 559 N N . LEU A 1 72 ? -3.661 -21.949 -34.450 1.00 50.34 72 LEU A N 1
ATOM 560 C CA . LEU A 1 72 ? -3.298 -21.552 -35.825 1.00 50.34 72 LEU A CA 1
ATOM 561 C C . LEU A 1 72 ? -3.119 -20.049 -36.085 1.00 50.34 72 LEU A C 1
ATOM 563 O O . LEU A 1 72 ? -2.954 -19.673 -37.239 1.00 50.34 72 LEU A O 1
ATOM 567 N N . LEU A 1 73 ? -3.066 -19.176 -35.068 1.00 48.69 73 LEU A N 1
ATOM 568 C CA . LEU A 1 73 ? -2.820 -17.743 -35.339 1.00 48.69 73 LEU A CA 1
ATOM 569 C C . LEU A 1 73 ? -1.940 -16.979 -34.332 1.00 48.69 73 LEU A C 1
ATOM 571 O O . LEU A 1 73 ? -1.860 -15.757 -34.404 1.00 48.69 73 LEU A O 1
ATOM 575 N N . GLY A 1 74 ? -1.265 -17.657 -33.397 1.00 45.75 74 GLY A N 1
ATOM 576 C CA . GLY A 1 74 ? -0.664 -16.980 -32.235 1.00 45.75 74 GLY A CA 1
ATOM 577 C C . GLY A 1 74 ? 0.851 -17.064 -32.047 1.00 45.75 74 GLY A C 1
ATOM 578 O O . GLY A 1 74 ? 1.359 -16.450 -31.115 1.00 45.75 74 GLY A O 1
ATOM 579 N N . THR A 1 75 ? 1.601 -17.817 -32.854 1.00 52.56 75 THR A N 1
ATOM 580 C CA . THR A 1 75 ? 2.990 -18.167 -32.500 1.00 52.56 75 THR A CA 1
ATOM 581 C C . THR A 1 75 ? 3.940 -17.918 -33.664 1.00 52.56 75 THR A C 1
ATOM 583 O O . THR A 1 75 ? 4.045 -18.743 -34.565 1.00 52.56 75 THR A O 1
ATOM 586 N N . GLY A 1 76 ? 4.656 -16.790 -33.666 1.00 48.91 76 GLY A N 1
ATOM 587 C CA . GLY A 1 76 ? 5.777 -16.662 -34.605 1.00 48.91 76 GLY A CA 1
ATOM 588 C C . GLY A 1 76 ? 6.502 -15.324 -34.706 1.00 48.91 76 GLY A C 1
ATOM 589 O O . GLY A 1 76 ? 7.597 -15.300 -35.251 1.00 48.91 76 GLY A O 1
ATOM 590 N N . ARG A 1 77 ? 5.957 -14.204 -34.205 1.00 46.75 77 ARG A N 1
ATOM 591 C CA . ARG A 1 77 ? 6.585 -12.875 -34.421 1.00 46.75 77 ARG A CA 1
ATOM 592 C C . ARG A 1 77 ? 6.719 -11.965 -33.196 1.00 46.75 77 ARG A C 1
ATOM 594 O O . ARG A 1 77 ? 6.946 -10.774 -33.356 1.00 46.75 77 ARG A O 1
ATOM 601 N N . TRP A 1 78 ? 6.627 -12.506 -31.983 1.00 50.41 78 TRP A N 1
ATOM 602 C CA . TRP A 1 78 ? 6.695 -11.705 -30.746 1.00 50.41 78 TRP A CA 1
ATOM 603 C C . TRP A 1 78 ? 8.046 -11.804 -30.021 1.00 50.41 78 TRP A C 1
ATOM 605 O O . TRP A 1 78 ? 8.207 -11.251 -28.940 1.00 50.41 78 TRP A O 1
ATOM 615 N N . TRP A 1 79 ? 9.027 -12.490 -30.615 1.00 50.22 79 TRP A N 1
ATOM 616 C CA . TRP A 1 79 ? 10.341 -12.743 -30.013 1.00 50.22 79 TRP A CA 1
ATOM 617 C C . TRP A 1 79 ? 11.495 -12.338 -30.941 1.00 50.22 79 TRP A C 1
ATOM 619 O O . TRP A 1 79 ? 12.489 -13.040 -31.077 1.00 50.22 79 TRP A O 1
ATOM 629 N N . ALA A 1 80 ? 11.385 -11.184 -31.599 1.00 53.00 80 ALA A N 1
ATOM 630 C CA . ALA A 1 80 ? 12.589 -10.473 -32.019 1.00 53.00 80 ALA A CA 1
ATOM 631 C C . ALA A 1 80 ? 13.069 -9.680 -30.797 1.00 53.00 80 ALA A C 1
ATOM 633 O O . ALA A 1 80 ? 12.620 -8.560 -30.559 1.00 53.00 80 ALA A O 1
ATOM 634 N N . GLY A 1 81 ? 13.891 -10.320 -29.960 1.00 54.81 81 GLY A N 1
ATOM 635 C CA . GLY A 1 81 ? 14.482 -9.675 -28.792 1.00 54.81 81 GLY A CA 1
ATOM 636 C C . GLY A 1 81 ? 15.254 -8.422 -29.227 1.00 54.81 81 GLY A C 1
ATOM 637 O O . GLY A 1 81 ? 16.052 -8.512 -30.164 1.00 54.81 81 GLY A O 1
ATOM 638 N N . PRO A 1 82 ? 15.021 -7.251 -28.608 1.00 55.56 82 PRO A N 1
ATOM 639 C CA . PRO A 1 82 ? 15.839 -6.079 -28.880 1.00 55.56 82 PRO A CA 1
ATOM 640 C C . PRO A 1 82 ? 17.316 -6.382 -28.554 1.00 55.56 82 PRO A C 1
ATOM 642 O O . PRO A 1 82 ? 17.594 -7.242 -27.712 1.00 55.56 82 PRO A O 1
ATOM 645 N N . PRO A 1 83 ? 18.285 -5.698 -29.195 1.00 53.84 83 PRO A N 1
ATOM 646 C CA . PRO A 1 83 ? 19.705 -5.903 -28.914 1.00 53.84 83 PRO A CA 1
ATOM 647 C C . PRO A 1 83 ? 19.971 -5.784 -27.400 1.00 53.84 83 PRO A C 1
ATOM 649 O O . PRO A 1 83 ? 19.283 -5.015 -26.718 1.00 53.84 83 PRO A O 1
ATOM 652 N N . PRO A 1 84 ? 20.959 -6.507 -26.840 1.00 57.34 84 PRO A N 1
ATOM 653 C CA . PRO A 1 84 ? 21.167 -6.609 -25.387 1.00 57.34 84 PRO A CA 1
ATOM 654 C C . PRO A 1 84 ? 21.277 -5.242 -24.683 1.00 57.34 84 PRO A C 1
ATOM 656 O O . PRO A 1 84 ? 20.866 -5.096 -23.534 1.00 57.34 84 PRO A O 1
ATOM 659 N N . GLN A 1 85 ? 21.727 -4.221 -25.415 1.00 55.19 85 GLN A N 1
ATOM 660 C CA . GLN A 1 85 ? 21.864 -2.831 -24.977 1.00 55.19 85 GLN A CA 1
ATOM 661 C C . GLN A 1 85 ? 20.505 -2.127 -24.774 1.00 55.19 85 GLN A C 1
ATOM 663 O O . GLN A 1 85 ? 20.295 -1.436 -23.778 1.00 55.19 85 GLN A O 1
ATOM 668 N N . ALA A 1 86 ? 19.540 -2.352 -25.672 1.00 55.69 86 ALA A N 1
ATOM 669 C CA . ALA A 1 86 ? 18.192 -1.790 -25.562 1.00 55.69 86 ALA A CA 1
ATOM 670 C C . ALA A 1 86 ? 17.395 -2.452 -24.424 1.00 55.69 86 ALA A C 1
ATOM 672 O O . ALA A 1 86 ? 16.659 -1.779 -23.711 1.00 55.69 86 ALA A O 1
ATOM 673 N N . THR A 1 87 ? 17.622 -3.744 -24.171 1.00 58.94 87 THR A N 1
ATOM 674 C CA . THR A 1 87 ? 16.976 -4.478 -23.067 1.00 58.94 87 THR A CA 1
ATOM 675 C C . THR A 1 87 ? 17.415 -3.974 -21.688 1.00 58.94 87 THR A C 1
ATOM 677 O O . THR A 1 87 ? 16.661 -4.069 -20.724 1.00 58.94 87 THR A O 1
ATOM 680 N N . GLN A 1 88 ? 18.637 -3.452 -21.558 1.00 60.44 88 GLN A N 1
ATOM 681 C CA . GLN A 1 88 ? 19.135 -2.910 -20.292 1.00 60.44 88 GLN A CA 1
ATOM 682 C C . GLN A 1 88 ? 18.584 -1.504 -20.028 1.00 60.44 88 GLN A C 1
ATOM 684 O O . GLN A 1 88 ? 18.083 -1.249 -18.937 1.00 60.44 88 GLN A O 1
ATOM 689 N N . ALA A 1 89 ? 18.567 -0.637 -21.046 1.00 61.47 89 ALA A N 1
ATOM 690 C CA . ALA A 1 89 ? 17.959 0.689 -20.946 1.00 61.47 89 ALA A CA 1
ATOM 691 C C . ALA A 1 89 ? 16.450 0.609 -20.653 1.00 61.47 89 ALA A C 1
ATOM 693 O O . ALA A 1 89 ? 15.966 1.280 -19.745 1.00 61.47 89 ALA A O 1
ATOM 694 N N . THR A 1 90 ? 15.708 -0.267 -21.346 1.00 62.06 90 THR A N 1
ATOM 695 C CA . THR A 1 90 ? 14.275 -0.468 -21.077 1.00 62.06 90 THR A CA 1
ATOM 696 C C . THR A 1 90 ? 14.024 -1.039 -19.682 1.00 62.06 90 THR A C 1
ATOM 698 O O . THR A 1 90 ? 13.108 -0.567 -19.016 1.00 62.06 90 THR A O 1
ATOM 701 N N . ARG A 1 91 ? 14.853 -1.977 -19.193 1.00 60.47 91 ARG A N 1
ATOM 702 C CA . ARG A 1 91 ? 14.756 -2.474 -17.808 1.00 60.47 91 ARG A CA 1
ATOM 703 C C . ARG A 1 91 ? 15.028 -1.385 -16.780 1.00 60.47 91 ARG A C 1
ATOM 705 O O . ARG A 1 91 ? 14.286 -1.283 -15.819 1.00 60.47 91 ARG A O 1
ATOM 712 N N . MET A 1 92 ? 16.017 -0.517 -16.994 1.00 60.25 92 MET A N 1
ATOM 713 C CA . MET A 1 92 ? 16.283 0.601 -16.079 1.00 60.25 92 MET A CA 1
ATOM 714 C C . MET A 1 92 ? 15.138 1.627 -16.051 1.00 60.25 92 MET A C 1
ATOM 716 O O . MET A 1 92 ? 14.769 2.097 -14.978 1.00 60.25 92 MET A O 1
ATOM 720 N N . THR A 1 93 ? 14.536 1.953 -17.201 1.00 63.59 93 THR A N 1
ATOM 721 C CA . THR A 1 93 ? 13.371 2.857 -17.261 1.00 63.59 93 THR A CA 1
ATOM 722 C C . THR A 1 93 ? 12.103 2.216 -16.689 1.00 63.59 93 THR A C 1
ATOM 724 O O . THR A 1 93 ? 11.304 2.876 -16.029 1.00 63.59 93 THR A O 1
ATOM 727 N N . GLN A 1 94 ? 11.899 0.918 -16.910 1.00 61.25 94 GLN A N 1
ATOM 728 C CA . GLN A 1 94 ? 10.787 0.187 -16.307 1.00 61.25 94 GLN A CA 1
ATOM 729 C C . GLN A 1 94 ? 10.971 0.071 -14.791 1.00 61.25 94 GLN A C 1
ATOM 731 O O . GLN A 1 94 ? 10.020 0.277 -14.036 1.00 61.25 94 GLN A O 1
ATOM 736 N N . ALA A 1 95 ? 12.205 -0.153 -14.349 1.00 60.16 95 ALA A N 1
ATOM 737 C CA . ALA A 1 95 ? 12.565 -0.229 -12.951 1.00 60.16 95 ALA A CA 1
ATOM 738 C C . ALA A 1 95 ? 12.275 1.071 -12.193 1.00 60.16 95 ALA A C 1
ATOM 740 O O . ALA A 1 95 ? 11.646 1.051 -11.132 1.00 60.16 95 ALA A O 1
ATOM 741 N N . SER A 1 96 ? 12.674 2.210 -12.768 1.00 68.12 96 SER A N 1
ATOM 742 C CA . SER A 1 96 ? 12.355 3.520 -12.199 1.00 68.12 96 SER A CA 1
ATOM 743 C C . SER A 1 96 ? 10.845 3.776 -12.172 1.00 68.12 96 SER A C 1
ATOM 745 O O . SER A 1 96 ? 10.341 4.347 -11.206 1.00 68.12 96 SER A O 1
ATOM 747 N N . SER A 1 97 ? 10.092 3.277 -13.161 1.00 83.88 97 SER A N 1
ATOM 748 C CA . SER A 1 97 ? 8.629 3.400 -13.174 1.00 83.88 97 SER A CA 1
ATOM 749 C C . SER A 1 97 ? 7.931 2.573 -12.085 1.00 83.88 97 SER A C 1
ATOM 751 O O . SER A 1 97 ? 6.909 3.009 -11.555 1.00 83.88 97 SER A O 1
ATOM 753 N N . LEU A 1 98 ? 8.447 1.392 -11.722 1.00 87.62 98 LEU A N 1
ATOM 754 C CA . LEU A 1 98 ? 7.848 0.544 -10.684 1.00 87.62 98 LEU A CA 1
ATOM 755 C C . LEU A 1 98 ? 8.066 1.144 -9.287 1.00 87.62 98 LEU A C 1
ATOM 757 O O . LEU A 1 98 ? 7.127 1.220 -8.494 1.00 87.62 98 LEU A O 1
ATOM 761 N N . ALA A 1 99 ? 9.285 1.612 -9.006 1.00 88.06 99 ALA A N 1
ATOM 762 C CA . ALA A 1 99 ? 9.602 2.289 -7.752 1.00 88.06 99 ALA A CA 1
ATOM 763 C C . ALA A 1 99 ? 8.754 3.562 -7.571 1.00 88.06 99 ALA A C 1
ATOM 765 O O . ALA A 1 99 ? 8.106 3.724 -6.538 1.00 88.06 99 ALA A O 1
ATOM 766 N N . ALA A 1 100 ? 8.642 4.390 -8.617 1.00 89.69 100 ALA A N 1
ATOM 767 C CA . ALA A 1 100 ? 7.799 5.586 -8.592 1.00 89.69 100 ALA A CA 1
ATOM 768 C C . ALA A 1 100 ? 6.315 5.264 -8.317 1.00 89.69 100 ALA A C 1
ATOM 770 O O . ALA A 1 100 ? 5.648 5.979 -7.569 1.00 89.69 100 ALA A O 1
ATOM 771 N N . GLN A 1 101 ? 5.791 4.164 -8.872 1.00 92.44 101 GLN A N 1
ATOM 772 C CA . GLN A 1 101 ? 4.427 3.704 -8.582 1.00 92.44 101 GLN A CA 1
ATOM 773 C C . GLN A 1 101 ? 4.253 3.273 -7.120 1.00 92.44 101 GLN A C 1
ATOM 775 O O . GLN A 1 101 ? 3.224 3.574 -6.512 1.00 92.44 101 GLN A O 1
ATOM 780 N N . ALA A 1 102 ? 5.240 2.582 -6.545 1.00 94.06 102 ALA A N 1
ATOM 781 C CA . ALA A 1 102 ? 5.209 2.192 -5.138 1.00 94.06 102 ALA A CA 1
ATOM 782 C C . ALA A 1 102 ? 5.221 3.417 -4.206 1.00 94.06 102 ALA A C 1
ATOM 784 O O . ALA A 1 102 ? 4.468 3.449 -3.230 1.00 94.06 102 ALA A O 1
ATOM 785 N N . ASP A 1 103 ? 6.012 4.441 -4.533 1.00 93.38 103 ASP A N 1
ATOM 786 C CA . ASP A 1 103 ? 6.073 5.690 -3.769 1.00 93.38 103 ASP A CA 1
ATOM 787 C C . ASP A 1 103 ? 4.773 6.494 -3.865 1.00 93.38 103 ASP A C 1
ATOM 789 O O . ASP A 1 103 ? 4.258 6.960 -2.844 1.00 93.38 103 ASP A O 1
ATOM 793 N N . ALA A 1 104 ? 4.188 6.592 -5.063 1.00 94.62 104 ALA A N 1
ATOM 794 C CA . ALA A 1 104 ? 2.878 7.210 -5.256 1.00 94.62 104 ALA A CA 1
ATOM 795 C C . ALA A 1 104 ? 1.797 6.497 -4.425 1.00 94.62 104 ALA A C 1
ATOM 797 O O . ALA A 1 104 ? 1.028 7.144 -3.712 1.00 94.62 104 ALA A O 1
ATOM 798 N N . LEU A 1 105 ? 1.785 5.159 -4.436 1.00 94.19 105 LEU A N 1
ATOM 799 C CA . LEU A 1 105 ? 0.855 4.361 -3.638 1.00 94.19 105 LEU A CA 1
ATOM 800 C C . LEU A 1 105 ? 1.040 4.605 -2.132 1.00 94.19 105 LEU A C 1
ATOM 802 O O . LEU A 1 105 ? 0.058 4.759 -1.402 1.00 94.19 105 LEU A O 1
ATOM 806 N N . ALA A 1 106 ? 2.288 4.680 -1.664 1.00 94.38 106 ALA A N 1
ATOM 807 C CA . ALA A 1 106 ? 2.604 4.974 -0.270 1.00 94.38 106 ALA A CA 1
ATOM 808 C C . ALA A 1 106 ? 2.183 6.398 0.138 1.00 94.38 106 ALA A C 1
ATOM 810 O O . ALA A 1 106 ? 1.769 6.616 1.279 1.00 94.38 106 ALA A O 1
ATOM 811 N N . ALA A 1 107 ? 2.271 7.376 -0.767 1.00 95.12 107 ALA A N 1
ATOM 812 C CA . ALA A 1 107 ? 1.772 8.729 -0.530 1.00 95.12 107 ALA A CA 1
ATOM 813 C C . ALA A 1 107 ? 0.243 8.744 -0.373 1.00 95.12 107 ALA A C 1
ATOM 815 O O . ALA A 1 107 ? -0.254 9.248 0.634 1.00 95.12 107 ALA A O 1
ATOM 816 N N . THR A 1 108 ? -0.494 8.110 -1.293 1.00 94.31 108 THR A N 1
ATOM 817 C CA . THR A 1 108 ? -1.961 7.997 -1.212 1.00 94.31 108 THR A CA 1
ATOM 818 C C . THR A 1 108 ? -2.407 7.293 0.069 1.00 94.31 108 THR A C 1
ATOM 820 O O . THR A 1 108 ? -3.337 7.739 0.737 1.00 94.31 108 THR A O 1
ATOM 823 N N . TYR A 1 109 ? -1.724 6.213 0.447 1.00 95.44 109 TYR A N 1
ATOM 824 C CA . TYR A 1 109 ? -1.995 5.492 1.686 1.00 95.44 109 TYR A CA 1
ATOM 825 C C . TYR A 1 109 ? -1.789 6.368 2.927 1.00 95.44 109 TYR A C 1
ATOM 827 O O . TYR A 1 109 ? -2.675 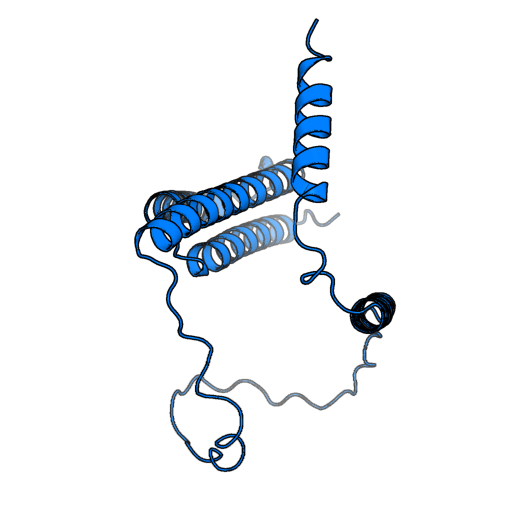6.444 3.775 1.00 95.44 109 TYR A O 1
ATOM 835 N N . ARG A 1 110 ? -0.658 7.082 3.020 1.00 93.75 110 ARG A N 1
ATOM 836 C CA . ARG A 1 110 ? -0.394 8.000 4.141 1.00 93.75 110 ARG A CA 1
ATOM 837 C C . ARG A 1 110 ? -1.445 9.102 4.236 1.00 93.75 110 ARG A C 1
ATOM 839 O O . ARG A 1 110 ? -1.889 9.413 5.336 1.00 93.75 110 ARG A O 1
ATOM 846 N N . GLN A 1 111 ? -1.877 9.646 3.101 1.00 94.69 111 GLN A N 1
ATOM 847 C CA . GLN A 1 111 ? -2.951 10.635 3.064 1.00 94.69 111 GLN A CA 1
ATOM 848 C C . GLN A 1 111 ? -4.282 10.053 3.561 1.00 94.69 111 GLN A C 1
ATOM 850 O O . GLN A 1 111 ? -4.981 10.702 4.334 1.00 94.69 111 GLN A O 1
ATOM 855 N N . ALA A 1 112 ? -4.617 8.820 3.172 1.00 91.50 112 ALA A N 1
ATOM 856 C CA . ALA A 1 112 ? -5.820 8.144 3.652 1.00 91.50 112 ALA A CA 1
ATOM 857 C C . ALA A 1 112 ? -5.784 7.899 5.169 1.00 91.50 112 ALA A C 1
ATOM 859 O O . ALA A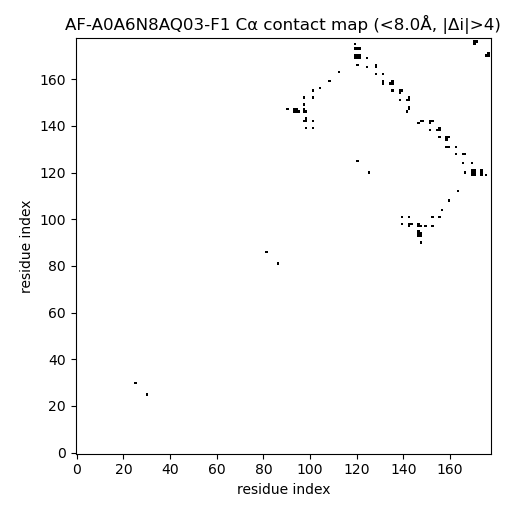 1 112 ? -6.806 8.028 5.835 1.00 91.50 112 ALA A O 1
ATOM 860 N N . LEU A 1 113 ? -4.612 7.584 5.727 1.00 88.81 113 LEU A N 1
ATOM 861 C CA . LEU A 1 113 ? -4.447 7.431 7.172 1.00 88.81 113 LEU A CA 1
ATOM 862 C C . LEU A 1 113 ? -4.529 8.743 7.937 1.00 88.81 113 LEU A C 1
ATOM 864 O O . LEU A 1 113 ? -5.072 8.756 9.034 1.00 88.81 113 LEU A O 1
ATOM 868 N N . ALA A 1 114 ? -4.021 9.835 7.368 1.00 90.06 114 ALA A N 1
ATOM 869 C CA . ALA A 1 114 ? -4.104 11.152 7.991 1.00 90.06 114 ALA A CA 1
ATOM 870 C C . ALA A 1 114 ? -5.558 11.625 8.179 1.00 90.06 114 ALA A C 1
ATOM 872 O O . ALA A 1 114 ? -5.824 12.436 9.059 1.00 90.06 114 ALA A O 1
ATOM 873 N N . ALA A 1 115 ? -6.499 11.101 7.387 1.00 88.31 115 ALA A N 1
ATOM 874 C CA . ALA A 1 115 ? -7.929 11.365 7.541 1.00 88.31 115 ALA A CA 1
ATOM 875 C C . ALA A 1 115 ? -8.595 10.552 8.671 1.00 88.31 115 ALA A C 1
ATOM 877 O O . ALA A 1 115 ? -9.750 10.811 9.000 1.00 88.31 115 ALA A O 1
ATOM 878 N N . ILE A 1 116 ? -7.905 9.561 9.246 1.00 85.38 116 ILE A N 1
ATOM 879 C CA . ILE A 1 116 ? -8.439 8.676 10.284 1.00 85.38 116 ILE A CA 1
ATOM 880 C C . ILE A 1 116 ? -7.888 9.101 11.658 1.00 85.38 116 ILE A C 1
ATOM 882 O O . ILE A 1 116 ? -6.663 9.177 11.803 1.00 85.38 116 ILE A O 1
ATOM 886 N N . PRO A 1 117 ? -8.739 9.299 12.687 1.00 83.25 117 PRO A N 1
ATOM 887 C CA . PRO A 1 117 ? -8.274 9.565 14.045 1.00 83.25 117 PRO A CA 1
ATOM 888 C C . PRO A 1 117 ? -7.539 8.338 14.605 1.00 83.25 117 PRO A C 1
ATOM 890 O O . PRO A 1 117 ? -8.151 7.311 14.894 1.00 83.25 117 PRO A O 1
ATOM 893 N N . GLN A 1 118 ? -6.212 8.423 14.732 1.00 79.00 118 GLN A N 1
ATOM 894 C CA . GLN A 1 118 ? -5.381 7.288 15.164 1.00 79.00 118 GLN A CA 1
ATOM 895 C C . GLN A 1 118 ? -5.564 6.958 16.654 1.00 79.00 118 GLN A C 1
ATOM 897 O O . GLN A 1 118 ? -5.475 5.792 17.026 1.00 79.00 118 GLN A O 1
ATOM 902 N N . ASP A 1 119 ? -5.895 7.953 17.484 1.00 81.56 119 ASP A N 1
ATOM 903 C CA . ASP A 1 119 ? -6.145 7.780 18.927 1.00 81.56 119 ASP A CA 1
ATOM 904 C C . ASP A 1 119 ? -7.396 6.938 19.222 1.00 81.56 119 ASP A C 1
ATOM 906 O O . ASP A 1 119 ? -7.584 6.436 20.327 1.00 81.56 119 ASP A O 1
ATOM 910 N N . SER A 1 120 ? -8.260 6.778 18.221 1.00 82.06 120 SER A N 1
ATOM 911 C CA . SER A 1 120 ? -9.490 5.994 18.296 1.00 82.06 120 SER A CA 1
ATOM 912 C C . SER A 1 120 ? -9.293 4.511 17.974 1.00 82.06 120 SER A C 1
ATOM 914 O O . SER A 1 120 ? -10.241 3.734 18.074 1.00 82.06 120 SER A O 1
ATOM 916 N N . VAL A 1 121 ? -8.092 4.105 17.555 1.00 84.88 121 VAL A N 1
ATOM 917 C CA . VAL A 1 121 ? -7.796 2.711 17.217 1.00 84.88 121 VAL A CA 1
ATOM 918 C C . VAL A 1 121 ? -7.508 1.921 18.503 1.00 84.88 121 VAL A C 1
ATOM 920 O O . VAL A 1 121 ? -6.631 2.323 19.268 1.00 84.88 121 VAL A O 1
ATOM 923 N N . PRO A 1 122 ? -8.185 0.780 18.742 1.00 88.31 122 PRO A N 1
ATOM 924 C CA . PRO A 1 122 ? -7.941 -0.066 19.910 1.00 88.31 122 PRO A CA 1
ATOM 925 C C . PRO A 1 122 ? -6.468 -0.472 20.061 1.00 88.31 122 PRO A C 1
ATOM 927 O O . PRO A 1 122 ? -5.822 -0.892 19.093 1.00 88.31 122 PRO A O 1
ATOM 930 N N . ALA A 1 123 ? -5.942 -0.393 21.287 1.00 88.62 123 ALA A N 1
ATOM 931 C CA . ALA A 1 123 ? -4.537 -0.680 21.585 1.00 88.62 123 ALA A CA 1
ATOM 932 C C . ALA A 1 123 ? -4.150 -2.137 21.271 1.00 88.62 123 ALA A C 1
ATOM 934 O O . ALA A 1 123 ? -3.005 -2.422 20.923 1.00 88.62 123 ALA A O 1
ATOM 935 N N . GLU A 1 124 ? -5.110 -3.059 21.324 1.00 90.75 124 GLU A N 1
ATOM 936 C CA . GLU A 1 124 ? -4.934 -4.474 20.999 1.00 90.75 124 GLU A CA 1
ATOM 937 C C . GLU A 1 124 ? -4.623 -4.698 19.511 1.00 90.75 124 GLU A C 1
ATOM 939 O O . GLU A 1 124 ? -3.979 -5.686 19.156 1.00 90.75 124 GLU A O 1
ATOM 944 N N . LEU A 1 125 ? -5.048 -3.780 18.632 1.00 90.44 125 LEU A N 1
ATOM 945 C CA . LEU A 1 125 ? -4.787 -3.844 17.190 1.00 90.44 125 LEU A CA 1
ATOM 946 C C . LEU A 1 125 ? -3.442 -3.221 16.802 1.00 90.44 125 LEU A C 1
ATOM 948 O O . LEU A 1 125 ? -2.912 -3.541 15.736 1.00 90.44 125 LEU A O 1
ATOM 952 N N . ALA A 1 126 ? -2.858 -2.378 17.659 1.00 91.56 126 ALA A N 1
ATOM 953 C CA . ALA A 1 126 ? -1.574 -1.724 17.414 1.00 91.56 126 ALA A CA 1
ATOM 954 C C . ALA A 1 126 ? -0.445 -2.683 16.965 1.00 91.56 126 ALA A C 1
ATOM 956 O O . ALA A 1 126 ? 0.198 -2.373 15.957 1.00 91.56 126 ALA A O 1
ATOM 957 N N . PRO A 1 127 ? -0.202 -3.851 17.606 1.00 94.31 127 PRO A N 1
ATOM 958 C CA . PRO A 1 127 ? 0.856 -4.762 17.160 1.00 94.31 127 PRO A CA 1
ATOM 959 C C . PRO A 1 127 ? 0.594 -5.337 15.762 1.00 94.31 127 PRO A C 1
ATOM 961 O O . PRO A 1 127 ? 1.504 -5.385 14.938 1.00 94.31 127 PRO A O 1
ATOM 964 N N . ALA A 1 128 ? -0.652 -5.708 15.453 1.00 93.50 128 ALA A N 1
ATOM 965 C CA . ALA A 1 128 ? -1.010 -6.233 14.136 1.00 93.50 128 ALA A CA 1
ATOM 966 C C . ALA A 1 128 ? -0.837 -5.171 13.036 1.00 93.50 128 AL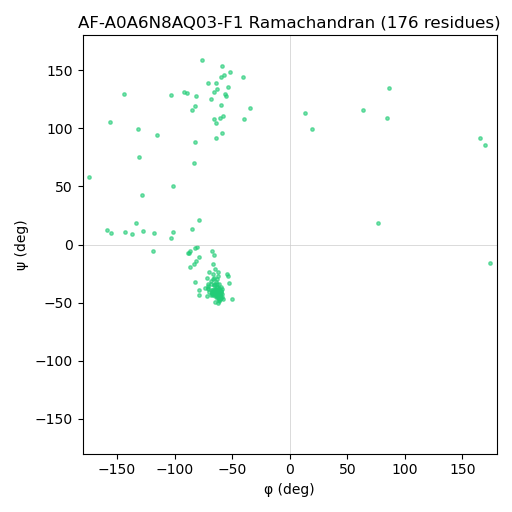A A C 1
ATOM 968 O O . ALA A 1 128 ? -0.331 -5.465 11.954 1.00 93.50 128 ALA A O 1
ATOM 969 N N . LEU A 1 129 ? -1.212 -3.919 13.314 1.00 94.00 129 LEU A N 1
ATOM 970 C CA . LEU A 1 129 ? -1.015 -2.805 12.383 1.00 94.00 129 LEU A CA 1
ATOM 971 C C . LEU A 1 129 ? 0.473 -2.503 12.164 1.00 94.00 129 LEU A C 1
ATOM 973 O O . LEU A 1 129 ? 0.881 -2.256 11.027 1.00 94.00 129 LEU A O 1
ATOM 977 N N . HIS A 1 130 ? 1.283 -2.577 13.223 1.00 94.75 130 HIS A N 1
ATOM 978 C CA . HIS A 1 130 ? 2.728 -2.386 13.136 1.00 94.75 130 HIS A CA 1
ATOM 979 C C . HIS A 1 130 ? 3.400 -3.457 12.266 1.00 94.75 130 HIS A C 1
ATOM 981 O O . HIS A 1 130 ? 4.228 -3.122 11.418 1.00 94.75 130 HIS A O 1
ATOM 987 N N . GLU A 1 131 ? 3.007 -4.729 12.397 1.00 96.25 131 GLU A N 1
ATOM 988 C CA . GLU A 1 131 ? 3.524 -5.793 11.526 1.00 96.25 131 GLU A CA 1
ATOM 989 C C . GLU A 1 131 ? 3.179 -5.572 10.048 1.00 96.25 131 GLU A C 1
ATOM 991 O O . GLU A 1 131 ? 4.005 -5.836 9.166 1.00 96.25 131 GLU A O 1
ATOM 996 N N . LEU A 1 132 ? 1.986 -5.049 9.748 1.00 96.38 132 LEU A N 1
ATOM 997 C CA . LEU A 1 132 ? 1.601 -4.719 8.374 1.00 96.38 132 LEU A CA 1
ATOM 998 C C . LEU A 1 132 ? 2.425 -3.558 7.807 1.00 96.38 132 LEU A C 1
ATOM 1000 O O . LEU A 1 132 ? 2.829 -3.617 6.643 1.00 96.38 132 LEU A O 1
ATOM 1004 N N . ASP A 1 133 ? 2.722 -2.536 8.611 1.00 95.00 133 ASP A N 1
ATOM 1005 C CA . ASP A 1 133 ? 3.591 -1.431 8.195 1.00 95.00 133 ASP A CA 1
ATOM 1006 C C . ASP A 1 133 ? 5.041 -1.897 7.979 1.00 95.00 133 ASP A C 1
ATOM 1008 O O . ASP A 1 133 ? 5.661 -1.537 6.972 1.00 95.00 133 ASP A O 1
ATOM 1012 N N . ALA A 1 134 ? 5.562 -2.762 8.855 1.00 96.50 134 ALA A N 1
ATOM 1013 C CA . ALA A 1 134 ? 6.870 -3.391 8.678 1.00 96.50 134 ALA A CA 1
ATOM 1014 C C . ALA A 1 134 ? 6.918 -4.242 7.395 1.00 96.50 134 ALA A C 1
ATOM 1016 O O . ALA A 1 134 ? 7.855 -4.133 6.598 1.00 96.50 134 ALA A O 1
ATOM 1017 N N . SER A 1 135 ? 5.865 -5.025 7.138 1.00 95.81 135 SER A N 1
ATOM 1018 C CA . SER A 1 135 ? 5.714 -5.818 5.913 1.00 95.81 135 SER A CA 1
ATOM 1019 C C . SER A 1 135 ? 5.684 -4.937 4.663 1.00 95.81 135 SER A C 1
ATOM 1021 O O . SER A 1 135 ? 6.351 -5.240 3.675 1.00 95.81 135 SER A O 1
ATOM 1023 N N . ALA A 1 136 ? 4.959 -3.815 4.695 1.00 96.62 136 ALA A N 1
ATOM 1024 C CA . ALA A 1 136 ? 4.930 -2.858 3.591 1.00 96.62 136 ALA A CA 1
ATOM 1025 C C . ALA A 1 136 ? 6.309 -2.225 3.337 1.00 96.62 136 ALA A C 1
ATOM 1027 O O . ALA A 1 136 ? 6.708 -2.061 2.182 1.00 96.62 136 ALA A O 1
ATOM 1028 N N . GLY A 1 137 ? 7.060 -1.916 4.400 1.00 96.38 137 GLY A N 1
ATOM 1029 C CA . GLY A 1 137 ? 8.452 -1.472 4.306 1.00 96.38 137 GLY A CA 1
ATOM 1030 C C . GLY A 1 137 ? 9.353 -2.514 3.640 1.00 96.38 137 GLY A C 1
ATOM 1031 O O . GLY A 1 137 ? 10.099 -2.183 2.721 1.00 96.38 137 GLY A O 1
ATOM 1032 N N . SER A 1 138 ? 9.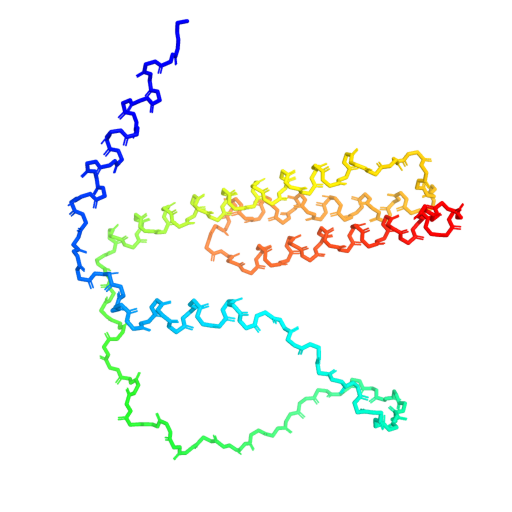229 -3.785 4.034 1.00 97.12 138 SER A N 1
ATOM 1033 C CA . SER A 1 138 ? 9.969 -4.897 3.425 1.00 97.12 138 SER A CA 1
ATOM 1034 C C . SER A 1 138 ? 9.648 -5.061 1.933 1.00 97.12 138 SER A C 1
ATOM 1036 O O . SER A 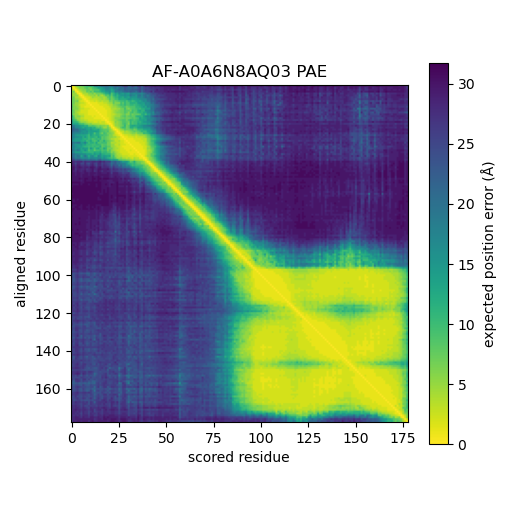1 138 ? 10.564 -5.137 1.114 1.00 97.12 138 SER A O 1
ATOM 1038 N N . ILE A 1 139 ? 8.365 -5.015 1.552 1.00 95.44 139 ILE A N 1
ATOM 1039 C CA . ILE A 1 139 ? 7.939 -5.107 0.146 1.00 95.44 139 ILE A CA 1
ATOM 1040 C C . ILE A 1 139 ? 8.504 -3.940 -0.675 1.00 95.44 139 ILE A C 1
ATOM 1042 O O . ILE A 1 139 ? 8.980 -4.152 -1.788 1.00 95.44 139 ILE A O 1
ATOM 1046 N N . ARG A 1 140 ? 8.503 -2.714 -0.138 1.00 94.44 140 ARG A N 1
ATOM 1047 C CA . ARG A 1 140 ? 9.099 -1.547 -0.811 1.00 94.44 140 ARG A CA 1
ATOM 1048 C C . ARG A 1 140 ? 10.607 -1.691 -1.007 1.00 94.44 140 ARG A C 1
ATOM 1050 O O . ARG A 1 140 ? 11.108 -1.399 -2.090 1.00 94.44 140 ARG A O 1
ATOM 1057 N N . SER A 1 141 ? 11.323 -2.180 0.001 1.00 95.31 141 SER A N 1
ATOM 1058 C CA . SER A 1 141 ? 12.754 -2.476 -0.126 1.00 95.31 141 SER A CA 1
ATOM 1059 C C . SER A 1 141 ? 13.015 -3.561 -1.175 1.00 95.31 141 SER A C 1
ATOM 1061 O O . SER A 1 141 ? 13.936 -3.428 -1.978 1.00 95.31 141 SER A O 1
ATOM 1063 N N . ALA A 1 142 ? 12.171 -4.595 -1.232 1.00 94.94 142 ALA A N 1
ATOM 1064 C CA . ALA A 1 142 ? 12.251 -5.634 -2.255 1.00 94.94 142 ALA A CA 1
ATOM 1065 C C . ALA A 1 142 ? 11.966 -5.085 -3.665 1.00 94.94 142 ALA A C 1
ATOM 1067 O O . ALA A 1 142 ? 12.651 -5.464 -4.609 1.00 94.94 142 ALA A O 1
ATOM 1068 N N . ILE A 1 143 ? 11.020 -4.150 -3.812 1.00 92.06 143 ILE A N 1
ATOM 1069 C CA . ILE A 1 143 ? 10.756 -3.433 -5.073 1.00 92.06 143 ILE A CA 1
ATOM 1070 C C . ILE A 1 143 ? 11.995 -2.653 -5.529 1.00 92.06 143 ILE A C 1
ATOM 1072 O O . ILE A 1 143 ? 12.352 -2.716 -6.702 1.00 92.06 143 ILE A O 1
ATOM 1076 N N . ALA A 1 144 ? 12.681 -1.966 -4.612 1.00 90.81 144 ALA A N 1
ATOM 1077 C CA . ALA A 1 144 ? 13.905 -1.232 -4.934 1.00 90.81 144 ALA A CA 1
ATOM 1078 C C . ALA A 1 144 ? 15.052 -2.159 -5.384 1.00 90.81 144 ALA A C 1
ATOM 1080 O O . ALA A 1 144 ? 15.851 -1.786 -6.238 1.00 90.81 144 ALA A O 1
ATOM 1081 N N . GLN A 1 145 ? 15.125 -3.372 -4.828 1.00 90.69 145 GLN A N 1
ATOM 1082 C CA . GLN A 1 145 ? 16.144 -4.373 -5.172 1.00 90.69 145 GLN A CA 1
ATOM 1083 C C . GLN A 1 145 ? 15.800 -5.165 -6.441 1.00 90.69 145 GLN A C 1
ATOM 1085 O O . GLN A 1 145 ? 16.693 -5.595 -7.165 1.00 90.69 145 GLN A O 1
ATOM 1090 N N . SER A 1 146 ? 14.512 -5.397 -6.696 1.00 88.94 146 SER A N 1
ATOM 1091 C CA . SER A 1 146 ? 13.985 -6.215 -7.795 1.00 88.94 146 SER A CA 1
ATOM 1092 C C . SER A 1 146 ? 12.891 -5.455 -8.546 1.00 88.94 146 SER A C 1
ATOM 1094 O O . SER A 1 146 ? 11.701 -5.746 -8.405 1.00 88.94 146 SER A O 1
ATOM 1096 N N . PRO A 1 147 ? 13.270 -4.478 -9.374 1.00 81.94 147 PRO A N 1
ATOM 1097 C CA . PRO A 1 147 ? 12.321 -3.522 -9.921 1.00 81.94 147 PRO A CA 1
ATOM 1098 C C . PRO A 1 147 ? 11.558 -4.046 -11.157 1.00 81.94 147 PRO A C 1
ATOM 1100 O O . PRO A 1 147 ? 10.633 -3.399 -11.640 1.00 81.94 147 PRO A O 1
ATOM 1103 N N . ASP A 1 148 ? 11.879 -5.261 -11.614 1.00 82.19 148 ASP A N 1
ATOM 1104 C CA . ASP A 1 148 ? 11.111 -6.006 -12.620 1.00 82.19 148 ASP A CA 1
ATOM 1105 C C . ASP A 1 148 ? 9.985 -6.864 -11.982 1.00 82.19 148 ASP A C 1
ATOM 1107 O O . ASP A 1 148 ? 9.146 -7.444 -12.677 1.00 82.19 148 ASP A O 1
ATOM 1111 N N . ALA A 1 149 ? 9.931 -6.960 -10.646 1.00 88.62 149 ALA A N 1
ATOM 1112 C CA . ALA A 1 149 ? 8.999 -7.818 -9.913 1.00 88.62 149 ALA A CA 1
ATOM 1113 C C . ALA A 1 149 ? 7.617 -7.165 -9.725 1.00 88.62 149 ALA A C 1
ATOM 1115 O O . ALA A 1 149 ? 7.197 -6.834 -8.615 1.00 88.62 149 ALA A O 1
ATOM 1116 N N . GLY A 1 150 ? 6.860 -7.030 -10.817 1.00 88.44 150 GLY A N 1
ATOM 1117 C CA . GLY A 1 150 ? 5.537 -6.385 -10.817 1.00 88.44 150 GLY A CA 1
ATOM 1118 C C . GLY A 1 150 ? 4.519 -6.962 -9.818 1.00 88.44 150 GLY A C 1
ATOM 1119 O O . GLY A 1 150 ? 3.632 -6.243 -9.355 1.00 88.44 150 GLY A O 1
ATOM 1120 N N . PHE A 1 151 ? 4.656 -8.233 -9.420 1.00 94.81 151 PHE A N 1
ATOM 1121 C CA . PHE A 1 151 ? 3.779 -8.851 -8.417 1.00 94.81 151 PHE A CA 1
ATOM 1122 C C . PHE A 1 151 ? 3.889 -8.185 -7.033 1.00 94.81 151 PHE A C 1
ATOM 1124 O O . PHE A 1 151 ? 2.898 -8.148 -6.299 1.00 94.81 151 PHE A O 1
ATOM 1131 N N . LEU A 1 152 ? 5.056 -7.621 -6.689 1.00 95.69 152 LEU A N 1
ATOM 1132 C CA . LEU A 1 152 ? 5.286 -6.950 -5.408 1.00 95.69 152 LEU A CA 1
ATOM 1133 C C . LEU A 1 152 ? 4.411 -5.706 -5.256 1.00 95.69 152 LEU A C 1
ATOM 1135 O O . LEU A 1 152 ? 3.958 -5.415 -4.154 1.00 95.69 152 LEU A O 1
ATOM 1139 N N . LEU A 1 153 ? 4.095 -5.012 -6.354 1.00 95.38 153 LEU A N 1
ATOM 1140 C CA . LEU A 1 153 ? 3.172 -3.876 -6.327 1.00 95.38 153 LEU A CA 1
ATOM 1141 C C . LEU A 1 153 ? 1.748 -4.322 -5.955 1.00 95.38 153 LEU A C 1
ATOM 1143 O O . LEU A 1 153 ? 1.071 -3.678 -5.151 1.00 95.38 153 LEU A O 1
ATOM 1147 N N . GLY A 1 154 ? 1.306 -5.462 -6.493 1.00 94.56 154 GLY A N 1
ATOM 1148 C CA . GLY A 1 154 ? 0.028 -6.074 -6.126 1.00 94.56 154 GLY A CA 1
ATOM 1149 C C . GLY A 1 154 ? -0.005 -6.499 -4.657 1.00 94.56 154 GLY A C 1
ATOM 1150 O O . GLY A 1 154 ? -0.989 -6.247 -3.958 1.00 94.56 154 GLY A O 1
ATOM 1151 N N . GLN A 1 155 ? 1.091 -7.084 -4.168 1.00 97.44 155 GLN A N 1
ATOM 1152 C CA . GLN A 1 155 ? 1.238 -7.447 -2.761 1.00 97.44 155 GLN A CA 1
ATOM 1153 C C . GLN A 1 155 ? 1.220 -6.210 -1.851 1.00 97.44 155 GLN A C 1
ATOM 1155 O O . GLN A 1 155 ? 0.480 -6.203 -0.872 1.00 97.44 155 GLN A O 1
ATOM 1160 N N . LEU A 1 156 ? 1.938 -5.140 -2.212 1.00 97.25 156 LEU A N 1
ATOM 1161 C CA . LEU A 1 156 ? 1.964 -3.872 -1.479 1.00 97.25 156 LEU A CA 1
ATOM 1162 C C . LEU A 1 156 ? 0.559 -3.269 -1.345 1.00 97.25 156 LEU A C 1
ATOM 1164 O O . LEU A 1 156 ? 0.130 -2.919 -0.245 1.00 97.25 156 LEU A O 1
ATOM 1168 N N . ARG A 1 157 ? -0.200 -3.220 -2.449 1.00 97.19 157 ARG A N 1
ATOM 1169 C CA . ARG A 1 157 ? -1.591 -2.743 -2.445 1.00 97.19 157 ARG A CA 1
ATOM 1170 C C . ARG A 1 157 ? -2.478 -3.577 -1.525 1.00 97.19 157 ARG A C 1
ATOM 1172 O O . ARG A 1 157 ? -3.313 -3.016 -0.819 1.00 97.19 157 ARG A O 1
ATOM 1179 N N . ARG A 1 158 ? -2.312 -4.901 -1.527 1.00 97.25 158 ARG A N 1
ATOM 1180 C CA . ARG A 1 158 ? -3.071 -5.799 -0.648 1.00 97.25 158 ARG A CA 1
ATOM 1181 C C . ARG A 1 158 ? -2.746 -5.552 0.826 1.00 97.25 158 ARG A C 1
ATOM 1183 O O . ARG A 1 158 ? -3.674 -5.500 1.626 1.00 97.25 158 ARG A O 1
ATOM 1190 N N . THR A 1 159 ? -1.473 -5.357 1.169 1.00 97.75 159 THR A N 1
ATOM 1191 C CA . THR A 1 159 ? -1.041 -5.042 2.540 1.00 97.75 159 THR A CA 1
ATOM 1192 C C . THR A 1 159 ? -1.649 -3.726 3.028 1.00 97.75 159 THR A C 1
ATOM 1194 O O . THR A 1 159 ? -2.217 -3.684 4.117 1.00 97.75 159 THR A O 1
ATOM 1197 N N . TYR A 1 160 ? -1.625 -2.672 2.206 1.00 97.25 160 TYR A N 1
ATOM 1198 C CA . TYR A 1 160 ? -2.252 -1.394 2.561 1.00 97.25 160 TYR A CA 1
ATOM 1199 C C . TYR A 1 160 ? -3.773 -1.479 2.693 1.00 97.25 160 TYR A C 1
ATOM 1201 O O . TYR A 1 160 ? -4.338 -0.888 3.612 1.00 97.25 160 TYR A O 1
ATOM 1209 N N . ALA A 1 161 ? -4.440 -2.232 1.814 1.00 96.56 161 ALA A N 1
ATOM 1210 C CA . ALA A 1 161 ? -5.881 -2.448 1.910 1.00 96.56 161 ALA A CA 1
A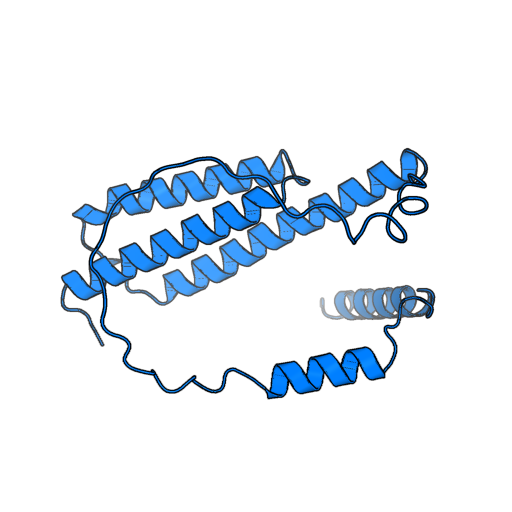TOM 1211 C C . ALA A 1 161 ? -6.259 -3.160 3.217 1.00 96.56 161 ALA A C 1
ATOM 1213 O O . ALA A 1 161 ? -7.166 -2.706 3.909 1.00 96.56 161 ALA A O 1
ATOM 1214 N N . LEU A 1 162 ? -5.526 -4.219 3.580 1.00 96.94 162 LEU A N 1
ATOM 1215 C CA . LEU A 1 162 ? -5.750 -4.965 4.819 1.00 96.94 162 LEU A CA 1
ATOM 1216 C C . LEU A 1 162 ? -5.553 -4.088 6.059 1.00 96.94 162 LEU A C 1
ATOM 1218 O O . LEU A 1 162 ? -6.350 -4.150 6.989 1.00 96.94 162 LEU A O 1
ATOM 1222 N N . ARG A 1 163 ? -4.523 -3.237 6.067 1.00 95.69 163 ARG A N 1
ATOM 1223 C CA . ARG A 1 163 ? -4.318 -2.287 7.163 1.00 95.69 163 ARG A CA 1
ATOM 1224 C C . ARG A 1 163 ? -5.490 -1.316 7.292 1.00 95.69 163 ARG A C 1
ATOM 1226 O O . ARG A 1 163 ? -5.995 -1.150 8.394 1.00 95.69 163 ARG A O 1
ATOM 1233 N N . LEU A 1 164 ? -5.952 -0.716 6.192 1.00 94.19 164 LEU A N 1
ATOM 1234 C CA . LEU A 1 164 ? -7.123 0.171 6.220 1.00 94.19 164 LEU A CA 1
ATOM 1235 C C . LEU A 1 164 ? -8.385 -0.549 6.712 1.00 94.19 164 LEU A C 1
ATOM 1237 O O . LEU A 1 164 ? -9.166 0.042 7.451 1.00 94.19 164 LEU A O 1
ATOM 1241 N N . GLU A 1 165 ? -8.589 -1.801 6.301 1.00 94.38 165 GLU A N 1
ATOM 1242 C CA . GLU A 1 165 ? -9.710 -2.628 6.753 1.00 94.38 165 GLU A CA 1
ATOM 1243 C C . GLU A 1 165 ? -9.650 -2.865 8.264 1.00 94.38 165 GLU A C 1
ATOM 1245 O O . GLU A 1 165 ? -10.615 -2.552 8.955 1.00 94.38 165 GLU A O 1
ATOM 1250 N N . LEU A 1 166 ? -8.503 -3.307 8.791 1.00 94.25 166 LEU A N 1
ATOM 1251 C CA . LEU A 1 166 ? -8.316 -3.523 10.229 1.00 94.25 166 LEU A CA 1
ATOM 1252 C C . LEU A 1 166 ? -8.474 -2.234 11.036 1.00 94.25 166 LEU A C 1
ATOM 1254 O O . LEU A 1 166 ? -9.082 -2.249 12.103 1.00 94.25 166 LEU A O 1
ATOM 1258 N N . THR A 1 167 ? -7.970 -1.108 10.526 1.00 92.25 167 THR A N 1
ATOM 1259 C CA . THR A 1 167 ? -8.171 0.195 11.165 1.00 92.25 167 THR A CA 1
ATOM 1260 C C . THR A 1 167 ? -9.658 0.547 11.227 1.00 92.25 167 THR A C 1
ATOM 1262 O O . THR A 1 167 ? -10.139 0.927 12.287 1.00 92.25 167 THR A O 1
ATOM 1265 N N . ARG A 1 168 ? -10.412 0.368 10.134 1.00 90.62 168 ARG A N 1
ATOM 1266 C CA . ARG A 1 168 ? -11.864 0.621 10.112 1.00 90.62 168 ARG A CA 1
ATOM 1267 C C . ARG A 1 168 ? -12.626 -0.301 11.059 1.00 90.62 168 ARG A C 1
ATOM 1269 O O . ARG A 1 168 ? -13.437 0.181 11.835 1.00 90.62 168 ARG A O 1
ATOM 1276 N N . GLN A 1 169 ? -12.305 -1.594 11.063 1.00 90.56 169 GLN A N 1
ATOM 1277 C CA . GLN A 1 169 ? -12.896 -2.562 11.991 1.00 90.56 169 GLN A CA 1
ATOM 1278 C C . GLN A 1 169 ? -12.621 -2.200 13.455 1.00 90.56 169 GLN A C 1
ATOM 1280 O O . GLN A 1 169 ? -13.488 -2.392 14.305 1.00 90.56 169 GLN A O 1
ATOM 1285 N N . GLY A 1 170 ? -11.435 -1.660 13.750 1.00 88.81 170 GLY A N 1
ATOM 1286 C CA . GLY A 1 170 ? -11.105 -1.132 15.071 1.00 88.81 170 GLY A CA 1
ATOM 1287 C C . GLY A 1 170 ? -12.003 0.035 15.483 1.00 88.81 170 GLY A C 1
ATOM 1288 O O . GLY A 1 170 ? -12.485 0.055 16.611 1.00 88.81 170 GLY A O 1
ATOM 1289 N N . LEU A 1 171 ? -12.274 0.965 14.563 1.00 87.00 171 LEU A N 1
ATOM 1290 C CA . LEU A 1 171 ? -13.160 2.111 14.805 1.00 87.00 171 LEU A CA 1
ATOM 1291 C C . LEU A 1 171 ? -14.624 1.688 14.979 1.00 87.00 171 LEU A C 1
ATOM 1293 O O . LEU A 1 171 ? -15.287 2.151 15.906 1.00 87.00 171 LEU A O 1
ATOM 1297 N N . ASP A 1 172 ? -15.107 0.773 14.133 1.00 87.38 172 ASP A N 1
ATOM 1298 C CA . ASP A 1 172 ? -16.457 0.209 14.241 1.00 87.38 172 ASP A CA 1
ATOM 1299 C C . ASP A 1 172 ? -16.632 -0.527 15.580 1.00 87.38 172 ASP A C 1
ATOM 1301 O O . ASP A 1 172 ? -17.641 -0.365 16.265 1.00 87.38 172 ASP A O 1
ATOM 1305 N N . GLY A 1 173 ? -15.619 -1.296 15.998 1.00 81.75 173 GLY A N 1
ATOM 1306 C CA . GLY A 1 173 ? -15.595 -1.980 17.293 1.00 81.75 173 GLY A CA 1
ATOM 1307 C C . GLY A 1 173 ? -15.539 -1.030 18.495 1.00 81.75 173 GLY A C 1
ATOM 1308 O O . GLY A 1 173 ? -16.068 -1.363 19.554 1.00 81.75 173 GLY A O 1
ATOM 1309 N N . ALA A 1 174 ? -14.954 0.159 18.328 1.00 77.00 174 ALA A N 1
ATOM 1310 C CA . ALA A 1 174 ? -14.926 1.219 19.335 1.00 77.00 174 ALA A CA 1
ATOM 1311 C C . ALA A 1 174 ? -16.233 2.040 19.400 1.00 77.00 174 ALA A C 1
ATOM 1313 O O . ALA A 1 174 ? -16.353 2.931 20.240 1.00 77.00 174 ALA A O 1
ATOM 1314 N N . GLY A 1 175 ? -17.218 1.755 18.536 1.00 74.00 175 GLY A N 1
ATOM 1315 C CA . GLY A 1 175 ? -18.494 2.476 18.484 1.00 74.00 175 GLY A CA 1
ATOM 1316 C C . GLY A 1 175 ? -18.410 3.853 17.817 1.00 74.00 175 GLY A C 1
ATOM 1317 O O . GLY A 1 175 ? -19.303 4.677 18.003 1.00 74.00 175 GLY A O 1
ATOM 1318 N N . LEU A 1 176 ? -17.352 4.110 17.043 1.00 64.00 176 LEU A N 1
ATOM 1319 C CA . LEU A 1 176 ? -17.089 5.373 16.350 1.00 64.00 176 LEU A CA 1
ATOM 1320 C C . LEU A 1 176 ? -17.467 5.272 14.865 1.00 64.00 176 LEU A C 1
ATOM 1322 O O . LEU A 1 176 ? -16.675 5.606 13.986 1.00 64.00 176 LEU A O 1
ATOM 1326 N N . SER A 1 177 ? -18.675 4.794 14.568 1.00 56.03 177 SER A N 1
ATOM 1327 C CA . SER A 1 177 ? -19.245 4.928 13.224 1.00 56.03 177 SER A CA 1
ATOM 1328 C C . SER A 1 1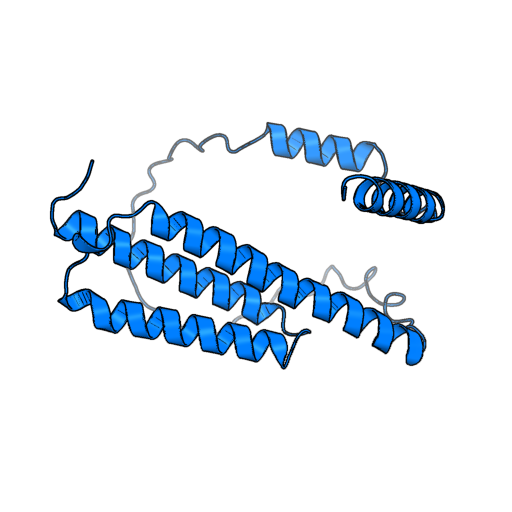77 ? -19.923 6.302 13.136 1.00 56.03 177 SER A C 1
ATOM 1330 O O . SER A 1 177 ? -20.863 6.569 13.884 1.00 56.03 177 SER A O 1
ATOM 1332 N N . THR A 1 178 ? -19.414 7.188 12.274 1.00 49.22 178 THR A N 1
ATOM 1333 C CA . THR A 1 178 ? -20.070 8.464 11.911 1.00 49.22 178 THR A CA 1
ATOM 1334 C C . THR A 1 178 ? -20.912 8.295 10.659 1.00 49.22 178 THR A C 1
ATOM 1336 O O . THR A 1 178 ? -20.492 7.513 9.775 1.00 49.22 178 THR A O 1
#

pLDDT: mean 74.08, std 19.12, range [40.5, 97.75]

Sequence (178 aa):
MNEHDSDHDHDDLAARLRRLPSERVPPAAAWQHIAARLHEAPRERPAAVTPRPRRRRWTSVAAAAAVAALALLGTGRWWAGPPPQATQATRMTQASSLAAQADALAATYRQALAAIPQDSVPAELAPALHELDASAGSIRSAIAQSPDAGFLLGQLRRTYALRLELTRQGLDGAGLST

Foldseek 3Di:
DPPVPVVVVVVVVVVVVVPDDPPPDPPVVVVVVVVVVVVPPDPPDPDPDDDDDDDDDDDDDDDDDDPDPPPPDDDDPPPPDDDPVVVVVVLVVLLVVQLVLLVVVVVVLVVVVVPADPVQFDPVCVVVLVVLVVVLVVLSVVCNVPVVPNVSSVVSNVSSVVSVVNRVVRNVVSVNDD

Nearest PDB structures (foldseek):
  1cnt-assembly1_4  TM=3.701E-01  e=5.029E+00  Homo sapiens
  4dnd-assembly1_A  TM=3.754E-01  e=7.256E+00  Homo sapiens

Secondary structure (DSSP, 8-state):
--THHHHHHHHHHHHHHHTS-GGGSPPHHHHHHHHHHHHTTT-------PPPPP-------------SSSTTSSSSSS--PPPHHHHHHHHHHHHHHHHHHHHHHHHHHHHHHHTS-GGGS-TTTHHHHHHHHHHHHHHHHHHHH-TT-THHHHHHHHHHHHHHHHHHHHHHHTT---